Protein AF-A0A843GS43-F1 (afdb_monomer_lite)

Structure (mmCIF, N/CA/C/O backbone):
data_AF-A0A843GS43-F1
#
_entry.id   AF-A0A843GS43-F1
#
loop_
_atom_site.group_PDB
_atom_site.id
_atom_site.type_symbol
_atom_site.label_atom_id
_atom_site.label_alt_id
_atom_site.label_comp_id
_atom_site.label_asym_id
_atom_site.label_entity_id
_atom_site.label_seq_id
_atom_site.pdbx_PDB_ins_code
_atom_site.Cartn_x
_atom_site.Cartn_y
_atom_site.Cartn_z
_atom_site.occupancy
_atom_site.B_iso_or_equiv
_atom_site.auth_seq_id
_atom_site.auth_comp_id
_atom_site.auth_asym_id
_atom_site.auth_atom_id
_atom_site.pdbx_PDB_model_num
ATOM 1 N N . MET A 1 1 ? 9.592 3.082 -20.664 1.00 88.88 1 MET A N 1
ATOM 2 C CA . MET A 1 1 ? 8.575 2.631 -19.697 1.00 88.88 1 MET A CA 1
ATOM 3 C C . MET A 1 1 ? 7.792 1.472 -20.290 1.00 88.88 1 MET A C 1
ATOM 5 O O . MET A 1 1 ? 7.424 1.534 -21.459 1.00 88.88 1 MET A O 1
ATOM 9 N N . MET A 1 2 ? 7.563 0.430 -19.500 1.00 93.75 2 MET A N 1
ATOM 10 C CA . MET A 1 2 ? 6.715 -0.717 -19.814 1.00 93.75 2 MET A CA 1
ATOM 11 C C . MET A 1 2 ? 5.446 -0.655 -18.964 1.00 93.75 2 MET A C 1
ATOM 13 O O . MET A 1 2 ? 5.494 -0.277 -17.798 1.00 93.75 2 MET A O 1
ATOM 17 N N . MET A 1 3 ? 4.311 -1.060 -19.526 1.00 92.38 3 MET A N 1
ATOM 18 C CA . MET A 1 3 ? 3.045 -1.133 -18.794 1.00 92.38 3 MET A CA 1
ATOM 19 C C . MET A 1 3 ? 2.566 -2.574 -18.764 1.00 92.38 3 MET A C 1
ATOM 21 O O . MET A 1 3 ? 2.535 -3.244 -19.801 1.00 92.38 3 MET A O 1
ATOM 25 N N . ARG A 1 4 ? 2.191 -3.059 -17.581 1.00 91.88 4 ARG A N 1
ATOM 26 C CA . ARG A 1 4 ? 1.607 -4.390 -17.455 1.00 91.88 4 ARG A CA 1
ATOM 27 C C . ARG A 1 4 ? 0.203 -4.381 -18.045 1.00 91.88 4 ARG A C 1
ATOM 29 O O . ARG A 1 4 ? -0.653 -3.609 -17.627 1.00 91.88 4 ARG A O 1
ATOM 36 N N . PHE A 1 5 ? -0.032 -5.270 -19.003 1.00 89.00 5 PHE A N 1
ATOM 37 C CA . PHE A 1 5 ? -1.348 -5.436 -19.606 1.00 89.00 5 PHE A CA 1
ATOM 38 C C . PHE A 1 5 ? -2.359 -5.960 -18.577 1.00 89.00 5 PHE A C 1
ATOM 40 O O . PHE A 1 5 ? -2.081 -6.931 -17.868 1.00 89.00 5 PHE A O 1
ATOM 47 N N . ALA A 1 6 ? -3.533 -5.331 -18.519 1.00 88.12 6 ALA A N 1
ATOM 48 C CA . ALA A 1 6 ? -4.652 -5.784 -17.708 1.00 88.12 6 ALA A CA 1
ATOM 49 C C . ALA A 1 6 ? -5.725 -6.428 -18.588 1.00 88.12 6 ALA A C 1
ATOM 51 O O . ALA A 1 6 ? -6.136 -5.873 -19.601 1.00 88.12 6 ALA A O 1
ATOM 52 N N . ASN A 1 7 ? -6.174 -7.601 -18.168 1.00 89.44 7 ASN A N 1
ATOM 53 C CA . ASN A 1 7 ? -7.197 -8.420 -18.791 1.00 89.44 7 ASN A CA 1
ATOM 54 C C . ASN A 1 7 ? -8.119 -9.077 -17.743 1.00 89.44 7 ASN A C 1
ATOM 56 O O . ASN A 1 7 ? -8.758 -10.086 -18.013 1.00 89.44 7 ASN A O 1
ATOM 60 N N . SER A 1 8 ? -8.157 -8.561 -16.512 1.00 86.44 8 SER A N 1
ATOM 61 C CA . SER A 1 8 ? -9.080 -9.004 -15.468 1.00 86.44 8 SER A CA 1
ATOM 62 C C . SER A 1 8 ? -9.445 -7.860 -14.520 1.00 86.44 8 SER A C 1
ATOM 64 O O . SER A 1 8 ? -8.759 -6.838 -14.442 1.00 86.44 8 SER A O 1
ATOM 66 N N . TYR A 1 9 ? -10.536 -8.048 -13.776 1.00 85.00 9 TYR A N 1
ATOM 67 C CA . TYR A 1 9 ? -11.018 -7.076 -12.795 1.00 85.00 9 TYR A CA 1
ATOM 68 C C . TYR A 1 9 ? -10.014 -6.820 -11.660 1.00 85.00 9 TYR A C 1
ATOM 70 O O . TYR A 1 9 ? -9.837 -5.684 -11.208 1.00 85.00 9 TYR A O 1
ATOM 78 N N . ASP A 1 10 ? -9.321 -7.865 -11.212 1.00 87.31 10 ASP A N 1
ATOM 79 C CA . ASP A 1 10 ? -8.374 -7.787 -10.098 1.00 87.31 10 ASP A CA 1
ATOM 80 C C . ASP A 1 10 ? -7.153 -6.923 -10.440 1.00 87.31 10 ASP A C 1
ATOM 82 O O . ASP A 1 10 ? -6.493 -6.408 -9.550 1.00 87.31 10 ASP A O 1
ATOM 86 N N . GLN A 1 11 ? -6.882 -6.651 -11.716 1.00 87.75 11 GLN A N 1
ATOM 87 C CA . GLN A 1 11 ? -5.761 -5.801 -12.127 1.00 87.75 11 GLN A CA 1
ATOM 88 C C . GLN A 1 11 ? -6.054 -4.296 -12.003 1.00 87.75 11 GLN A C 1
ATOM 90 O O . GLN A 1 11 ? -5.158 -3.473 -12.170 1.00 87.75 11 GLN A O 1
ATOM 95 N N . GLY A 1 12 ? -7.302 -3.926 -11.692 1.00 78.19 12 GLY A N 1
ATOM 96 C CA . GLY A 1 12 ? -7.711 -2.559 -11.355 1.00 78.19 12 GLY A CA 1
ATOM 9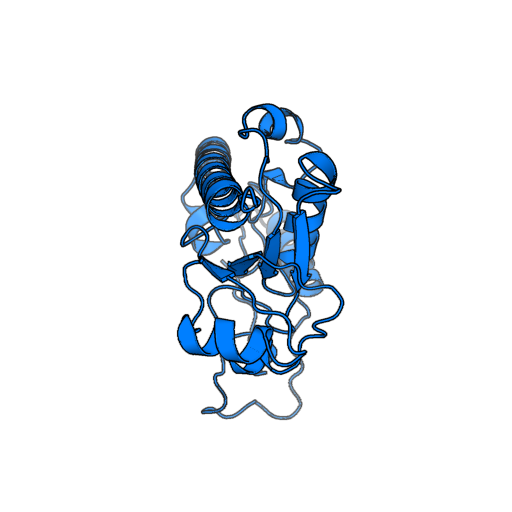7 C C . GLY A 1 12 ? -7.958 -1.621 -12.535 1.00 78.19 12 GLY A C 1
ATOM 98 O O . GLY A 1 12 ? -8.559 -0.574 -12.336 1.00 78.19 12 GLY A O 1
ATOM 99 N N . LEU A 1 13 ? -7.584 -2.001 -13.758 1.00 80.94 13 LEU A N 1
ATOM 100 C CA . LEU A 1 13 ? -7.834 -1.198 -14.965 1.00 80.94 13 LEU A CA 1
ATOM 101 C C . LEU A 1 13 ? -9.156 -1.542 -15.673 1.00 80.94 13 LEU A C 1
ATOM 103 O O . LEU A 1 13 ? -9.606 -0.784 -16.525 1.00 80.94 13 LEU A O 1
ATOM 107 N N . ILE A 1 14 ? -9.791 -2.664 -15.314 1.00 80.69 14 ILE A N 1
ATOM 108 C CA . ILE A 1 14 ? -11.081 -3.104 -15.861 1.00 80.69 14 ILE A CA 1
ATOM 109 C C . ILE A 1 14 ? -12.098 -3.136 -14.718 1.00 80.69 14 ILE A C 1
ATOM 111 O O . ILE A 1 14 ? -11.941 -3.903 -13.771 1.00 80.69 14 ILE A O 1
ATOM 115 N N . LEU A 1 15 ? -13.159 -2.329 -14.803 1.00 72.19 15 LEU A N 1
ATOM 116 C CA . LEU A 1 15 ? -14.156 -2.159 -13.734 1.00 72.19 15 LEU A CA 1
ATOM 117 C C . LEU A 1 15 ? -15.489 -2.849 -14.068 1.00 72.19 15 LEU A C 1
ATOM 119 O O . LEU A 1 15 ? -16.568 -2.316 -13.821 1.00 72.19 15 LEU A O 1
ATOM 123 N N . GLY A 1 16 ? -15.412 -4.052 -14.646 1.00 68.12 16 GLY A N 1
ATOM 124 C CA . GLY A 1 16 ? -16.583 -4.880 -14.970 1.00 68.12 16 GLY A CA 1
ATOM 125 C C . GLY A 1 16 ? -17.425 -4.370 -16.146 1.00 68.12 16 GLY A C 1
ATOM 126 O O . GLY A 1 16 ? -18.521 -4.872 -16.375 1.00 68.12 16 GLY A O 1
ATOM 127 N N . ASN A 1 17 ? -16.920 -3.380 -16.884 1.00 70.38 17 ASN A N 1
ATOM 128 C CA . ASN A 1 17 ? -17.612 -2.690 -17.970 1.00 70.38 17 ASN A CA 1
ATOM 129 C C . ASN A 1 17 ? -17.053 -2.994 -19.372 1.00 70.38 17 ASN A C 1
ATOM 131 O O . ASN A 1 17 ? -17.614 -2.500 -20.347 1.00 70.38 17 ASN A O 1
ATOM 135 N N . GLU A 1 18 ? -15.975 -3.777 -19.495 1.00 61.09 18 GLU A N 1
ATOM 136 C CA . GLU A 1 18 ? -15.202 -3.896 -20.743 1.00 61.09 18 GLU A CA 1
ATOM 137 C C . GLU A 1 18 ? -14.858 -5.349 -21.121 1.00 61.09 18 GLU A C 1
ATOM 139 O O . GLU A 1 18 ? -14.799 -6.219 -20.244 1.00 61.09 18 GLU A O 1
ATOM 144 N N . PRO A 1 19 ? -14.637 -5.631 -22.424 1.00 62.06 19 PRO A N 1
ATOM 145 C CA . PRO A 1 19 ? -14.315 -6.969 -22.896 1.00 62.06 19 PRO A CA 1
ATOM 146 C C . PRO A 1 19 ? -12.915 -7.387 -22.440 1.00 62.06 19 PRO A C 1
ATOM 148 O O . PRO A 1 19 ? -11.902 -6.856 -22.886 1.00 62.06 19 PRO A O 1
ATOM 151 N N . VAL A 1 20 ? -12.870 -8.403 -21.584 1.00 78.81 20 VAL A N 1
ATOM 152 C CA . VAL A 1 20 ? -11.672 -9.216 -21.368 1.00 78.81 20 VAL A CA 1
ATOM 153 C C . VAL A 1 20 ? -11.377 -9.981 -22.661 1.00 78.81 20 VAL A C 1
ATOM 155 O O . VAL A 1 20 ? -12.265 -10.624 -23.221 1.00 78.81 20 VAL A O 1
ATOM 158 N N . VAL A 1 21 ? -10.139 -9.915 -23.150 1.00 82.56 21 VAL A N 1
ATOM 159 C CA . VAL A 1 21 ? -9.698 -10.670 -24.328 1.00 82.56 21 VAL A CA 1
ATOM 160 C C . VAL A 1 21 ? -9.616 -12.149 -23.959 1.00 82.56 21 VAL A C 1
ATOM 162 O O . VAL A 1 21 ? -8.813 -12.546 -23.113 1.00 82.56 21 VAL A O 1
ATOM 165 N N . GLU A 1 22 ? -10.448 -12.974 -24.590 1.00 82.62 22 GLU A N 1
ATOM 166 C CA . GLU A 1 22 ? -10.501 -14.409 -24.316 1.00 82.62 22 GLU A CA 1
ATOM 167 C C . GLU A 1 22 ? -9.153 -15.094 -24.606 1.00 82.62 22 GLU A C 1
ATOM 169 O O . GLU A 1 22 ? -8.473 -14.792 -25.587 1.00 82.62 22 GLU A O 1
ATOM 174 N N . GLY A 1 23 ? -8.748 -16.017 -23.730 1.00 85.12 23 GLY A N 1
ATOM 175 C CA . GLY A 1 23 ? -7.524 -16.809 -23.887 1.00 85.12 23 GLY A CA 1
ATOM 176 C C . GLY A 1 23 ? -6.211 -16.086 -23.557 1.00 85.12 23 GLY A C 1
ATOM 177 O O . GLY A 1 23 ? -5.165 -16.733 -23.556 1.00 85.12 23 GLY A O 1
ATOM 178 N N . ILE A 1 24 ? -6.234 -14.787 -23.236 1.00 86.44 24 ILE A N 1
ATOM 179 C CA . ILE A 1 24 ? -5.037 -14.041 -22.825 1.00 86.44 24 ILE A CA 1
ATOM 180 C C . ILE A 1 24 ? -4.915 -14.028 -21.301 1.00 86.44 24 ILE A C 1
ATOM 182 O O . ILE A 1 24 ? -5.745 -13.454 -20.597 1.00 86.44 24 ILE A O 1
ATOM 186 N N . VAL A 1 25 ? -3.832 -14.615 -20.795 1.00 87.62 25 VAL A N 1
ATOM 187 C CA . VAL A 1 25 ? -3.436 -14.533 -19.385 1.00 87.62 25 VAL A CA 1
ATOM 188 C C . VAL A 1 25 ? -2.254 -13.568 -19.285 1.00 87.62 25 VAL A C 1
ATOM 190 O O . VAL A 1 25 ? -1.177 -13.888 -19.792 1.00 87.62 25 VAL A O 1
ATOM 193 N N . PRO A 1 26 ? -2.425 -12.373 -18.693 1.00 88.38 26 PRO A N 1
ATOM 194 C CA . PRO A 1 26 ? -1.315 -11.449 -18.503 1.00 88.38 26 PRO A CA 1
ATOM 195 C C . PRO A 1 26 ? -0.279 -11.993 -17.516 1.00 88.38 26 PRO A C 1
ATOM 197 O O . PRO A 1 26 ? -0.583 -12.849 -16.690 1.00 88.38 26 PRO A O 1
ATOM 200 N N . HIS A 1 27 ? 0.931 -11.434 -17.556 1.00 90.12 27 HIS A N 1
ATOM 201 C CA . HIS A 1 27 ? 1.964 -11.712 -16.558 1.00 90.12 27 HIS A CA 1
ATOM 202 C C . HIS A 1 27 ? 1.454 -11.432 -15.134 1.00 90.12 27 HIS A C 1
ATOM 204 O O . HIS A 1 27 ? 0.767 -10.430 -14.899 1.00 90.12 27 HIS A O 1
ATOM 210 N N . GLU A 1 28 ? 1.848 -12.257 -14.166 1.00 90.69 28 GLU A N 1
ATOM 211 C CA . GLU A 1 28 ? 1.734 -11.900 -12.749 1.00 90.69 28 GLU A CA 1
ATOM 212 C C . GLU A 1 28 ? 2.670 -10.718 -12.421 1.00 90.69 28 GLU A C 1
ATOM 214 O O . GLU A 1 28 ? 3.679 -10.530 -13.109 1.00 90.69 28 GLU A O 1
ATOM 219 N N . PRO A 1 29 ? 2.392 -9.921 -11.370 1.00 89.81 29 PRO A N 1
ATOM 220 C CA . PRO A 1 29 ? 3.183 -8.729 -11.050 1.00 89.81 29 PRO A CA 1
ATOM 221 C C . PRO A 1 29 ? 4.695 -8.983 -10.955 1.00 89.81 29 PRO A C 1
ATOM 223 O O . PRO A 1 29 ? 5.474 -8.248 -11.554 1.00 89.81 29 PRO A O 1
ATOM 226 N N . LEU A 1 30 ? 5.104 -10.062 -10.278 1.00 89.75 30 LEU A N 1
ATOM 227 C CA . LEU A 1 30 ? 6.520 -10.417 -10.118 1.00 89.75 30 LEU A CA 1
ATOM 228 C C . LEU A 1 30 ? 7.162 -10.891 -11.430 1.00 89.75 30 LEU A C 1
ATOM 230 O O . LEU A 1 30 ? 8.325 -10.613 -11.687 1.00 89.75 30 LEU A O 1
ATOM 234 N N . GLN A 1 31 ? 6.408 -11.574 -12.296 1.00 92.94 31 GLN A N 1
ATOM 235 C CA . GLN A 1 31 ? 6.913 -11.968 -13.617 1.00 92.94 31 GLN A CA 1
ATOM 236 C C . GLN A 1 31 ? 7.153 -10.738 -14.499 1.00 92.94 31 GLN A C 1
ATOM 238 O O . GLN A 1 31 ? 8.128 -10.685 -15.245 1.00 92.94 31 GLN A O 1
ATOM 243 N N . PHE A 1 32 ? 6.266 -9.745 -14.405 1.00 94.06 32 PHE A N 1
ATOM 244 C CA . PHE A 1 32 ? 6.425 -8.477 -15.104 1.00 94.06 32 PHE A CA 1
ATOM 245 C C . PHE A 1 32 ? 7.619 -7.674 -14.571 1.00 94.06 32 PHE A C 1
ATOM 247 O O . PHE A 1 32 ? 8.396 -7.154 -15.364 1.00 94.06 32 PHE A O 1
ATOM 254 N N . GLU A 1 33 ? 7.802 -7.621 -13.251 1.00 94.00 33 GLU A N 1
ATOM 255 C CA . GLU A 1 33 ? 8.970 -6.996 -12.621 1.00 94.00 33 GLU A CA 1
ATOM 256 C C . GLU A 1 33 ? 10.290 -7.597 -13.131 1.00 94.00 33 GLU A C 1
ATOM 258 O O . GLU A 1 33 ? 11.188 -6.855 -13.530 1.00 94.00 33 GLU A O 1
ATOM 263 N N . GLU A 1 34 ? 10.405 -8.926 -13.175 1.00 95.19 34 GLU A N 1
ATOM 264 C CA . GLU A 1 34 ? 11.618 -9.590 -13.668 1.00 95.19 34 GLU A CA 1
ATOM 265 C C . GLU A 1 34 ? 11.887 -9.291 -15.149 1.00 95.19 34 GLU A C 1
ATOM 267 O O . GLU A 1 34 ? 13.032 -9.052 -15.533 1.00 95.19 34 GLU A O 1
ATOM 272 N N . LEU A 1 35 ? 10.840 -9.206 -15.976 1.00 95.69 35 LEU A N 1
ATOM 273 C CA . LEU A 1 35 ? 10.974 -8.790 -17.374 1.00 95.69 35 LEU A CA 1
ATOM 274 C C . LEU A 1 35 ? 11.511 -7.354 -17.493 1.00 95.69 35 LEU A C 1
ATOM 276 O O . LEU A 1 35 ? 12.382 -7.085 -18.321 1.00 95.69 35 LEU A O 1
ATOM 280 N N . VAL A 1 36 ? 11.018 -6.435 -16.659 1.00 95.88 36 VAL A N 1
ATOM 281 C CA . VAL A 1 36 ? 11.496 -5.045 -16.632 1.00 95.88 36 VAL A CA 1
ATOM 282 C C . VAL A 1 36 ? 12.973 -4.990 -16.234 1.00 95.88 36 VAL A C 1
ATOM 284 O O . VAL A 1 36 ? 13.759 -4.328 -16.914 1.00 95.88 36 VAL A O 1
ATOM 287 N N . LYS A 1 37 ? 13.379 -5.732 -15.194 1.00 94.94 37 LYS A N 1
ATOM 288 C CA . LYS A 1 37 ? 14.788 -5.843 -14.769 1.00 94.94 37 LYS A CA 1
ATOM 289 C C . LYS A 1 37 ? 15.676 -6.412 -15.869 1.00 94.94 37 LYS A C 1
ATOM 291 O O . LYS A 1 37 ? 16.747 -5.863 -16.126 1.00 94.94 37 LYS A O 1
ATOM 296 N N . GLN A 1 38 ? 15.224 -7.472 -16.540 1.00 95.75 38 GLN A N 1
ATOM 297 C CA . GLN A 1 38 ? 15.958 -8.091 -17.639 1.00 95.75 38 GLN A CA 1
ATOM 298 C C . GLN A 1 38 ? 16.224 -7.075 -18.753 1.00 95.75 38 GLN A C 1
ATOM 300 O O . GLN A 1 38 ? 17.379 -6.865 -19.120 1.00 95.75 38 GLN A O 1
ATOM 305 N N . ILE A 1 39 ? 15.185 -6.395 -19.242 1.00 95.50 39 ILE A N 1
ATOM 306 C CA . ILE A 1 39 ? 15.324 -5.420 -20.332 1.00 95.50 39 ILE A CA 1
ATOM 307 C C . ILE A 1 39 ? 16.190 -4.233 -19.888 1.00 95.50 39 ILE A C 1
ATOM 309 O O . ILE A 1 39 ? 17.064 -3.807 -20.639 1.00 95.50 39 ILE A O 1
ATOM 313 N N . ASN A 1 40 ? 16.021 -3.736 -18.659 1.00 95.12 40 ASN A N 1
ATOM 314 C CA . ASN A 1 40 ? 16.873 -2.675 -18.115 1.00 95.12 40 ASN A CA 1
ATOM 315 C C . ASN A 1 40 ? 18.361 -3.074 -18.074 1.00 95.12 40 ASN A C 1
ATOM 317 O O . ASN A 1 40 ? 19.227 -2.222 -18.233 1.00 95.12 40 ASN A O 1
ATOM 321 N N . SER A 1 41 ? 18.667 -4.356 -17.848 1.00 94.81 41 SER A N 1
ATOM 322 C CA . SER A 1 41 ? 20.047 -4.862 -17.822 1.00 94.81 41 SER A CA 1
ATOM 323 C C . SER A 1 41 ? 20.638 -5.129 -19.211 1.00 94.81 41 SER A C 1
ATOM 325 O O . SER A 1 41 ? 21.853 -5.058 -19.387 1.00 94.81 41 SER A O 1
ATOM 327 N N . GLU A 1 42 ? 19.795 -5.449 -20.195 1.00 96.19 42 GLU A N 1
ATOM 328 C CA . GLU A 1 42 ? 20.218 -5.843 -21.543 1.00 96.19 42 GLU A CA 1
ATOM 329 C C . GLU A 1 42 ? 20.566 -4.632 -22.419 1.00 96.19 42 GLU A C 1
ATOM 331 O O . GLU A 1 42 ? 21.456 -4.705 -23.269 1.00 96.19 42 GLU A O 1
ATOM 336 N N . TYR A 1 43 ? 19.889 -3.504 -22.202 1.00 92.38 43 TYR A N 1
ATOM 337 C CA . TYR A 1 43 ? 20.027 -2.306 -23.024 1.00 92.38 43 TYR A CA 1
ATOM 338 C C . TYR A 1 43 ? 20.649 -1.148 -22.241 1.00 92.38 43 TYR A C 1
ATOM 340 O O . TYR A 1 43 ? 20.396 -0.962 -21.058 1.00 92.38 43 TYR A O 1
ATOM 348 N N . ASN A 1 44 ? 21.414 -0.294 -22.928 1.00 89.94 44 ASN A N 1
ATOM 349 C CA . ASN A 1 44 ? 21.958 0.943 -22.353 1.00 89.94 44 ASN A CA 1
ATOM 350 C C . ASN A 1 44 ? 20.898 2.066 -22.316 1.00 89.94 44 ASN A C 1
ATOM 352 O O . ASN A 1 44 ? 21.099 3.157 -22.853 1.00 89.94 44 ASN A O 1
ATOM 356 N N . LEU A 1 45 ? 19.729 1.758 -21.757 1.00 91.12 45 LEU A N 1
ATOM 357 C CA . LEU A 1 45 ? 18.598 2.658 -21.557 1.00 91.12 45 LEU A CA 1
ATOM 358 C C . LEU A 1 45 ? 17.946 2.295 -20.219 1.00 91.12 45 LEU A C 1
ATOM 360 O O . LEU A 1 45 ? 17.685 1.124 -19.968 1.00 91.12 45 LEU A O 1
ATOM 364 N N . ARG A 1 46 ? 17.618 3.296 -19.395 1.00 93.31 46 ARG A N 1
ATOM 365 C CA . ARG A 1 46 ? 16.801 3.086 -18.192 1.00 93.31 46 ARG A CA 1
ATOM 366 C C . ARG A 1 46 ? 15.400 2.61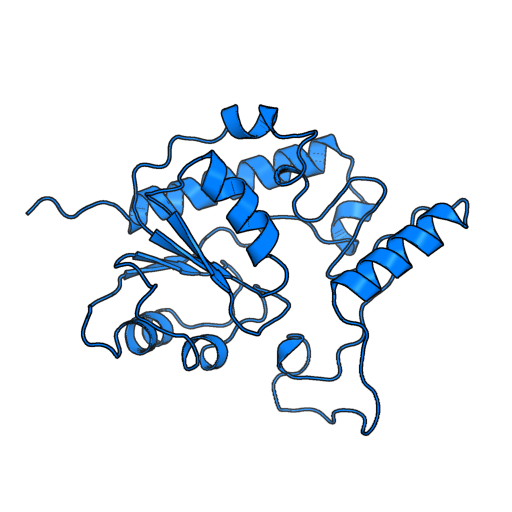5 -18.588 1.00 93.31 46 ARG A C 1
ATOM 368 O O . ARG A 1 46 ? 14.697 3.300 -19.337 1.00 93.31 46 ARG A O 1
ATOM 375 N N . VAL A 1 47 ? 14.980 1.470 -18.063 1.00 94.88 47 VAL A N 1
ATOM 376 C CA . VAL A 1 47 ? 13.656 0.887 -18.290 1.00 94.88 47 VAL A CA 1
ATOM 377 C C . VAL A 1 47 ? 12.932 0.729 -16.965 1.00 94.88 47 VAL A C 1
ATOM 379 O O . VAL A 1 47 ? 13.363 -0.001 -16.084 1.00 94.88 47 VAL A O 1
ATOM 382 N N . THR A 1 48 ? 11.795 1.408 -16.863 1.00 95.75 48 THR A N 1
ATOM 383 C CA . THR A 1 48 ? 10.871 1.337 -15.731 1.00 95.75 48 THR A CA 1
ATOM 384 C C . THR A 1 48 ? 9.582 0.622 -16.127 1.00 95.75 48 THR A C 1
ATOM 386 O O . THR A 1 48 ? 9.244 0.556 -17.316 1.00 95.75 48 THR A O 1
ATOM 389 N N . GLY A 1 49 ? 8.847 0.112 -15.142 1.00 94.19 49 GLY A N 1
ATOM 390 C CA . GLY A 1 49 ? 7.575 -0.584 -15.297 1.00 94.19 49 GLY A CA 1
ATOM 391 C C . GLY A 1 49 ? 6.488 -0.046 -14.365 1.00 94.19 49 GLY A C 1
ATOM 392 O O . GLY A 1 49 ? 6.775 0.353 -13.238 1.00 94.19 49 GLY A O 1
ATOM 393 N N . THR A 1 50 ? 5.232 -0.074 -14.814 1.00 91.56 50 THR A N 1
ATOM 394 C CA . THR A 1 50 ? 4.054 0.209 -13.973 1.00 91.56 50 THR A CA 1
ATOM 395 C C . THR A 1 50 ? 3.091 -0.991 -13.976 1.00 91.56 50 THR A C 1
ATOM 397 O O . THR A 1 50 ? 2.860 -1.590 -15.039 1.00 91.56 50 THR A O 1
ATOM 400 N N . PRO A 1 51 ? 2.562 -1.414 -12.807 1.00 88.31 51 PRO A N 1
ATOM 401 C CA . PRO A 1 51 ? 2.707 -0.795 -11.474 1.00 88.31 51 PRO A CA 1
ATOM 402 C C . PRO A 1 51 ? 4.027 -1.113 -10.730 1.00 88.31 51 PRO A C 1
ATOM 404 O O . PRO A 1 51 ? 4.261 -0.584 -9.651 1.00 88.31 51 PRO A O 1
ATOM 407 N N . LEU A 1 52 ? 4.878 -1.976 -11.294 1.00 89.31 52 LEU A N 1
ATOM 408 C CA . LEU A 1 52 ? 6.212 -2.386 -10.816 1.00 89.31 52 LEU A CA 1
ATOM 409 C C . LEU A 1 52 ? 7.101 -2.551 -12.060 1.00 89.31 52 LEU A C 1
ATOM 411 O O . LEU A 1 52 ? 6.606 -3.032 -13.070 1.00 89.31 52 LEU A O 1
ATOM 415 N N . SER A 1 53 ? 8.389 -2.233 -12.118 1.00 91.94 53 SER A N 1
ATOM 416 C CA . SER A 1 53 ? 9.368 -1.772 -11.131 1.00 91.94 53 SER A CA 1
ATOM 417 C C . SER A 1 53 ? 10.283 -0.748 -11.817 1.00 91.94 53 SER A C 1
ATOM 419 O O . SER A 1 53 ? 10.391 -0.737 -13.042 1.00 91.94 53 SER A O 1
ATOM 421 N N . ASP A 1 54 ? 10.962 0.099 -11.058 1.00 95.44 54 ASP A N 1
ATOM 422 C CA . ASP A 1 54 ? 12.122 0.860 -11.510 1.00 95.44 54 ASP A CA 1
ATOM 423 C C . ASP A 1 54 ? 13.403 0.209 -10.968 1.00 95.44 54 ASP A C 1
ATOM 425 O O . ASP A 1 54 ? 13.742 0.423 -9.805 1.00 95.44 54 ASP A O 1
ATOM 429 N N . PRO A 1 55 ? 14.141 -0.582 -11.766 1.00 93.50 55 PRO A N 1
ATOM 430 C CA . PRO A 1 55 ? 15.335 -1.277 -11.292 1.00 93.50 55 PRO A CA 1
ATOM 431 C C . PRO A 1 55 ? 16.500 -0.342 -10.958 1.00 93.50 55 PRO A C 1
ATOM 433 O O . PRO A 1 55 ? 17.406 -0.749 -10.237 1.00 93.50 55 PRO A O 1
ATOM 436 N N . THR A 1 56 ? 16.508 0.879 -11.501 1.00 92.12 56 THR A N 1
ATOM 437 C CA . THR A 1 56 ? 17.594 1.842 -11.289 1.00 92.12 56 THR A CA 1
ATOM 438 C C . THR A 1 56 ? 17.515 2.473 -9.909 1.00 92.12 56 THR A C 1
ATOM 440 O O . THR A 1 56 ? 18.548 2.631 -9.274 1.00 92.12 56 THR A O 1
ATOM 443 N N . ILE A 1 57 ? 16.309 2.817 -9.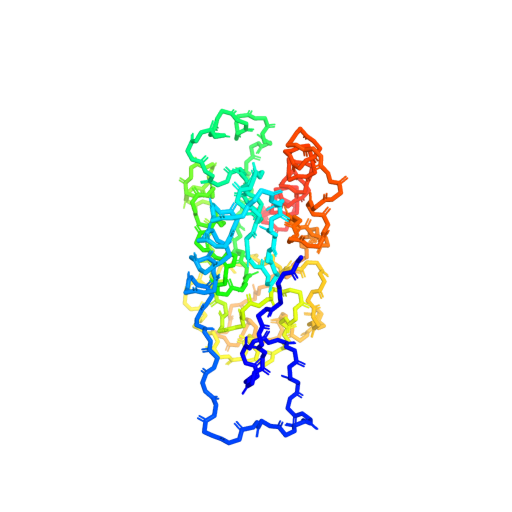453 1.00 91.75 57 ILE A N 1
ATOM 444 C CA . ILE A 1 57 ? 16.095 3.465 -8.146 1.00 91.75 57 ILE A CA 1
ATOM 445 C C . ILE A 1 57 ? 15.554 2.482 -7.106 1.00 91.75 57 ILE A C 1
ATOM 447 O O . ILE A 1 57 ? 15.735 2.653 -5.909 1.00 91.75 57 ILE A O 1
ATOM 451 N N . GLY A 1 58 ? 14.900 1.406 -7.533 1.00 90.88 58 GLY A N 1
ATOM 452 C CA . GLY A 1 58 ? 14.240 0.478 -6.625 1.00 90.88 58 GLY A CA 1
ATOM 453 C C . GLY A 1 58 ? 12.825 0.857 -6.223 1.00 90.88 58 GLY A C 1
ATOM 454 O O . GLY A 1 58 ? 12.348 0.332 -5.222 1.00 90.88 58 GLY A O 1
ATOM 455 N N . ALA A 1 59 ? 12.177 1.749 -6.970 1.00 93.44 59 ALA A N 1
ATOM 456 C CA . ALA A 1 59 ? 10.776 2.097 -6.774 1.00 93.44 59 ALA A CA 1
ATOM 457 C C . ALA A 1 59 ? 9.833 1.061 -7.426 1.00 93.44 59 ALA A C 1
ATOM 459 O O . ALA A 1 59 ? 10.226 0.376 -8.381 1.00 93.44 59 ALA A O 1
ATOM 460 N N . PRO A 1 60 ? 8.568 0.968 -6.984 1.00 94.62 60 PRO A N 1
ATOM 461 C CA . PRO A 1 60 ? 8.021 1.504 -5.736 1.00 94.62 60 PRO A CA 1
ATOM 462 C C . PRO A 1 60 ? 8.556 0.790 -4.480 1.00 94.62 60 PRO A C 1
ATOM 464 O O . PRO A 1 60 ? 9.089 -0.313 -4.558 1.00 94.62 60 PRO A O 1
ATOM 467 N N . PHE A 1 61 ? 8.307 1.391 -3.318 1.00 95.81 61 PHE A N 1
ATOM 468 C CA . PHE A 1 61 ? 8.639 0.920 -1.973 1.00 95.81 61 PHE A CA 1
ATOM 469 C C . PHE A 1 61 ? 10.139 0.748 -1.733 1.00 95.81 61 PHE A C 1
ATOM 471 O O . PHE A 1 61 ? 10.584 -0.291 -1.233 1.00 95.81 61 PHE A O 1
ATOM 478 N N . ILE A 1 62 ? 10.915 1.788 -2.042 1.00 95.88 62 ILE A N 1
ATOM 479 C CA . ILE A 1 62 ? 12.363 1.789 -1.810 1.00 95.88 62 ILE A CA 1
ATOM 480 C C . ILE A 1 62 ? 12.690 1.534 -0.328 1.00 95.88 62 ILE A C 1
ATOM 482 O O . ILE A 1 62 ? 13.583 0.741 -0.023 1.00 95.88 62 ILE A O 1
ATOM 486 N N . LEU A 1 63 ? 11.883 2.079 0.595 1.00 96.75 63 LEU A N 1
ATOM 487 C CA . LEU A 1 63 ? 12.055 1.910 2.046 1.00 96.75 63 LEU A CA 1
ATOM 488 C C . LEU A 1 63 ? 11.838 0.470 2.538 1.00 96.75 63 LEU A C 1
ATOM 490 O O . LEU A 1 63 ? 12.200 0.132 3.664 1.00 96.75 63 LEU A O 1
ATOM 494 N N . ALA A 1 64 ? 11.239 -0.402 1.722 1.00 96.44 64 ALA A N 1
ATOM 495 C CA . ALA A 1 64 ? 11.069 -1.809 2.071 1.00 96.44 64 ALA A CA 1
ATOM 496 C C . ALA A 1 64 ? 12.325 -2.647 1.779 1.00 96.44 64 ALA A C 1
ATOM 498 O O . ALA A 1 64 ? 12.404 -3.807 2.198 1.00 96.44 64 ALA A O 1
ATOM 499 N N . LYS A 1 65 ? 13.314 -2.127 1.051 1.00 94.81 65 LYS A N 1
ATOM 500 C CA . LYS A 1 65 ? 14.557 -2.861 0.802 1.00 94.81 65 LYS A CA 1
ATOM 501 C C . LYS A 1 65 ? 15.475 -2.813 2.021 1.00 94.81 65 LYS A C 1
ATOM 503 O O . LYS A 1 65 ? 15.485 -1.847 2.774 1.00 94.81 65 LYS A O 1
ATOM 508 N N . ASP A 1 66 ? 16.276 -3.862 2.196 1.00 94.44 66 ASP A N 1
ATOM 509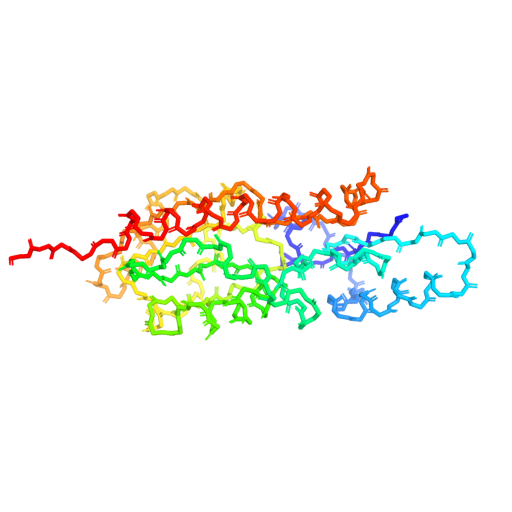 C CA . ASP A 1 66 ? 17.155 -3.972 3.369 1.00 94.44 66 ASP A CA 1
ATOM 510 C C . ASP A 1 66 ? 18.282 -2.929 3.357 1.00 94.44 66 ASP A C 1
ATOM 512 O O . ASP A 1 66 ? 18.713 -2.482 4.413 1.00 94.44 66 ASP A O 1
ATOM 516 N N . GLU A 1 67 ? 18.702 -2.476 2.172 1.00 94.56 67 GLU A N 1
ATOM 517 C CA . GLU A 1 67 ? 19.717 -1.428 2.007 1.00 94.56 67 GLU A CA 1
ATOM 518 C C . GLU A 1 67 ? 19.263 -0.034 2.487 1.00 94.56 67 GLU A C 1
ATOM 520 O O . GLU A 1 67 ? 20.114 0.793 2.794 1.00 94.56 67 GLU A O 1
ATOM 525 N N . TYR A 1 68 ? 17.952 0.201 2.640 1.00 95.00 68 TYR A N 1
ATOM 526 C CA . TYR A 1 68 ? 17.377 1.467 3.125 1.00 95.00 68 TYR A CA 1
ATOM 527 C C . TYR A 1 68 ? 16.733 1.340 4.517 1.00 95.00 68 TYR A C 1
ATOM 529 O O . TYR A 1 68 ? 15.954 2.196 4.935 1.00 95.00 68 TYR A O 1
ATOM 537 N N . GLU A 1 69 ? 17.042 0.279 5.268 1.00 93.81 69 GLU A N 1
ATOM 538 C CA . GLU A 1 69 ? 16.434 0.037 6.583 1.00 93.81 69 GLU A CA 1
ATOM 539 C C . GLU A 1 69 ? 16.725 1.148 7.604 1.00 93.81 69 GLU A C 1
ATOM 541 O O . GLU A 1 69 ? 15.884 1.435 8.456 1.00 93.81 69 GLU A O 1
ATOM 546 N N . GLU A 1 70 ? 17.875 1.815 7.506 1.00 95.31 70 GLU A N 1
ATOM 547 C CA . GLU A 1 70 ? 18.250 2.908 8.412 1.00 95.31 70 GLU A CA 1
ATOM 548 C C . GLU A 1 70 ? 17.271 4.092 8.375 1.00 95.31 70 GLU A C 1
ATOM 550 O O . GLU A 1 70 ? 17.028 4.729 9.404 1.00 95.31 70 GLU A O 1
ATOM 555 N N . PHE A 1 71 ? 16.626 4.333 7.229 1.00 96.88 71 PHE A N 1
ATOM 556 C CA . PHE A 1 71 ? 15.639 5.401 7.065 1.00 96.88 71 PHE A CA 1
ATOM 557 C C . PHE A 1 71 ? 14.363 5.150 7.875 1.00 96.88 71 PHE A C 1
ATOM 559 O O . PHE A 1 71 ? 13.669 6.100 8.237 1.00 96.88 71 PHE A O 1
ATOM 566 N N . LEU A 1 72 ? 14.073 3.897 8.251 1.00 96.81 72 LEU A N 1
ATOM 567 C CA . LEU A 1 72 ? 12.928 3.588 9.113 1.00 96.81 72 LEU A CA 1
ATOM 568 C C . LEU A 1 72 ? 13.063 4.220 10.506 1.00 96.81 72 LEU A C 1
ATOM 570 O O . LEU A 1 72 ? 12.049 4.475 11.151 1.00 96.81 72 LEU A O 1
ATOM 574 N N . GLY A 1 73 ? 14.285 4.536 10.954 1.00 96.25 73 GLY A N 1
ATOM 575 C CA . GLY A 1 73 ? 14.531 5.250 12.212 1.00 96.25 73 GLY A CA 1
ATOM 576 C C . GLY A 1 73 ? 14.091 6.721 12.208 1.00 96.25 73 GLY A C 1
ATOM 577 O O . GLY A 1 73 ? 14.011 7.328 13.274 1.00 96.25 73 GLY A O 1
ATOM 578 N N . ILE A 1 74 ? 13.800 7.295 11.035 1.00 97.56 74 ILE A N 1
ATOM 579 C CA . ILE A 1 74 ? 13.278 8.665 10.879 1.00 97.56 74 ILE A CA 1
ATOM 580 C C . ILE A 1 74 ? 11.765 8.703 11.128 1.00 97.56 74 ILE A C 1
ATOM 582 O O . ILE A 1 74 ? 11.220 9.737 11.521 1.00 97.56 74 ILE A O 1
ATOM 586 N N . LEU A 1 75 ? 11.077 7.581 10.897 1.00 98.25 75 LEU A N 1
ATOM 587 C CA . LEU A 1 75 ? 9.628 7.503 11.016 1.00 98.25 75 LEU A CA 1
ATOM 588 C C . LEU A 1 75 ? 9.182 7.736 12.471 1.00 98.25 75 LEU A C 1
ATOM 590 O O . LEU A 1 75 ? 9.827 7.258 13.409 1.00 98.25 75 LEU A O 1
ATOM 594 N N . PRO A 1 76 ? 8.064 8.450 12.693 1.00 97.81 76 PRO A N 1
ATOM 595 C CA . PRO A 1 76 ? 7.522 8.643 14.027 1.00 97.81 76 PRO A CA 1
ATOM 596 C C . PRO A 1 76 ? 7.101 7.308 14.642 1.00 97.81 76 PRO A C 1
ATOM 598 O O . PRO A 1 76 ? 6.735 6.358 13.950 1.00 97.81 76 PRO A O 1
ATOM 601 N N . GLN A 1 77 ? 7.091 7.259 15.972 1.00 97.50 77 GLN A N 1
ATOM 602 C CA . GLN A 1 77 ? 6.613 6.085 16.688 1.00 97.50 77 GLN A CA 1
ATOM 603 C C . GLN A 1 77 ? 5.134 5.817 16.368 1.00 97.50 77 GLN A C 1
ATOM 605 O O . GLN A 1 77 ? 4.287 6.714 16.438 1.00 97.50 77 GLN A O 1
ATOM 610 N N . VAL A 1 78 ? 4.816 4.554 16.088 1.00 98.00 78 VAL A N 1
ATOM 611 C CA . VAL A 1 78 ? 3.434 4.082 15.997 1.00 98.00 78 VAL A CA 1
ATOM 612 C C . VAL A 1 78 ? 2.897 3.845 17.409 1.00 98.00 78 VAL A C 1
ATOM 614 O O . VAL A 1 78 ? 3.428 3.034 18.164 1.00 98.00 78 VAL A O 1
ATOM 617 N N . THR A 1 79 ? 1.853 4.579 17.778 1.00 96.88 79 THR A N 1
ATOM 618 C CA . THR A 1 79 ? 1.166 4.504 19.075 1.00 96.88 79 THR A CA 1
ATOM 619 C C . THR A 1 79 ? -0.270 3.998 18.947 1.00 96.88 79 THR A C 1
ATOM 621 O O . THR A 1 79 ? -0.820 3.485 19.922 1.00 96.88 79 THR A O 1
ATOM 624 N N . GLY A 1 80 ? -0.871 4.122 17.760 1.00 96.75 80 GLY A N 1
ATOM 625 C CA . GLY A 1 80 ? -2.194 3.584 17.455 1.00 96.75 80 GLY A CA 1
ATOM 626 C C . GLY A 1 80 ? -2.172 2.093 17.122 1.00 96.75 80 GLY A C 1
ATOM 627 O O . GLY A 1 80 ? -1.117 1.502 16.890 1.00 96.75 80 GLY A O 1
ATOM 628 N N . GLU A 1 81 ? -3.352 1.482 17.080 1.00 97.81 81 GLU A N 1
ATOM 629 C CA . GLU A 1 81 ? -3.556 0.129 16.556 1.00 97.81 81 GLU A CA 1
ATOM 630 C C . GLU A 1 81 ? -4.496 0.187 15.353 1.00 97.81 81 GLU A C 1
ATOM 632 O O . GLU A 1 81 ? -5.580 0.753 15.455 1.00 97.81 81 GLU A O 1
ATOM 637 N N . ALA A 1 82 ? -4.097 -0.386 14.215 1.00 98.44 82 ALA A N 1
ATOM 638 C CA . ALA A 1 82 ? -4.922 -0.370 13.008 1.00 98.44 82 ALA A CA 1
ATOM 639 C C . ALA A 1 82 ? -4.618 -1.536 12.061 1.00 98.44 82 ALA A C 1
ATOM 641 O O . ALA A 1 82 ? -3.518 -2.089 12.059 1.00 98.44 82 ALA A O 1
ATOM 642 N N . THR A 1 83 ? -5.584 -1.870 11.210 1.00 98.75 83 THR A N 1
ATOM 643 C CA . THR A 1 83 ? -5.360 -2.676 10.008 1.00 98.75 83 THR A CA 1
ATOM 644 C C . THR A 1 83 ? -5.122 -1.754 8.819 1.00 98.75 83 THR A C 1
ATOM 646 O O . THR A 1 83 ? -5.951 -0.900 8.510 1.00 98.75 83 THR A O 1
ATOM 649 N N . LEU A 1 84 ? -4.014 -1.950 8.110 1.00 98.69 84 LEU A N 1
ATOM 650 C CA . LEU A 1 84 ? -3.794 -1.353 6.796 1.00 98.69 84 LEU A CA 1
ATOM 651 C C . LEU A 1 84 ? -4.396 -2.254 5.728 1.00 98.69 84 LEU A C 1
ATOM 653 O O . LEU A 1 84 ? -3.916 -3.370 5.508 1.00 98.69 84 LEU A O 1
ATOM 657 N N . LEU A 1 85 ? -5.423 -1.761 5.046 1.00 98.50 85 LEU A N 1
ATOM 658 C CA . LEU A 1 85 ? -5.971 -2.423 3.871 1.00 98.50 85 LEU A CA 1
ATOM 659 C C . LEU A 1 85 ? -5.278 -1.911 2.619 1.00 98.50 85 LEU A C 1
ATOM 661 O O . LEU A 1 85 ? -5.148 -0.710 2.399 1.00 98.50 85 LEU A O 1
ATOM 665 N N . THR A 1 86 ? -4.816 -2.835 1.785 1.00 98.19 86 THR A N 1
ATOM 666 C CA . THR A 1 86 ? -4.042 -2.485 0.596 1.00 98.19 86 THR A CA 1
ATOM 667 C C . THR A 1 86 ? -4.230 -3.496 -0.532 1.00 98.19 86 THR A C 1
ATOM 669 O O . THR A 1 86 ? -4.967 -4.476 -0.421 1.00 98.19 86 THR A O 1
ATOM 672 N N . SER A 1 87 ? -3.558 -3.249 -1.648 1.00 96.06 87 SER A N 1
ATOM 673 C CA . SER A 1 87 ? -3.494 -4.165 -2.787 1.00 96.06 87 SER A CA 1
ATOM 674 C C . SER A 1 87 ? -2.585 -5.368 -2.558 1.00 96.06 87 SER A C 1
ATOM 676 O O . SER A 1 87 ? -1.643 -5.313 -1.765 1.00 96.06 87 SER A O 1
ATOM 678 N N . LYS A 1 88 ? -2.797 -6.415 -3.356 1.00 95.25 88 LYS A N 1
ATOM 679 C CA . LYS A 1 88 ? -1.922 -7.587 -3.471 1.00 95.25 88 LYS A CA 1
ATOM 680 C C . LYS A 1 88 ? -0.459 -7.203 -3.722 1.00 95.25 88 LYS A C 1
ATOM 682 O O . LYS A 1 88 ? 0.421 -7.809 -3.118 1.00 95.25 88 LYS A O 1
ATOM 687 N N . ILE A 1 89 ? -0.196 -6.202 -4.570 1.00 94.94 89 ILE A N 1
ATOM 688 C CA . ILE A 1 89 ? 1.171 -5.775 -4.914 1.00 94.94 89 ILE A CA 1
ATOM 689 C C . ILE A 1 89 ? 1.852 -5.047 -3.752 1.00 94.94 89 ILE A C 1
ATOM 691 O O . ILE A 1 89 ? 2.991 -5.358 -3.423 1.00 94.94 89 ILE A O 1
ATOM 695 N N . ALA A 1 90 ? 1.172 -4.089 -3.121 1.00 96.38 90 ALA A N 1
ATOM 696 C CA . ALA A 1 90 ? 1.771 -3.279 -2.057 1.00 96.38 90 ALA A CA 1
ATOM 697 C C . ALA A 1 90 ? 1.904 -4.035 -0.721 1.00 96.38 90 ALA A C 1
ATOM 699 O O . ALA A 1 90 ? 2.788 -3.734 0.082 1.00 96.38 90 ALA A O 1
ATOM 700 N N . ALA A 1 91 ? 1.041 -5.025 -0.470 1.00 97.50 91 ALA A N 1
ATOM 701 C CA . ALA A 1 91 ? 0.999 -5.777 0.782 1.00 97.50 91 ALA A CA 1
ATOM 702 C C . ALA A 1 91 ? 2.347 -6.345 1.264 1.00 97.50 91 ALA A C 1
ATOM 704 O O . ALA A 1 91 ? 2.661 -6.124 2.434 1.00 97.50 91 ALA A O 1
ATOM 705 N N . PRO A 1 92 ? 3.153 -7.065 0.456 1.00 96.94 92 PRO A N 1
ATOM 706 C CA . PRO A 1 92 ? 4.440 -7.589 0.919 1.00 96.94 92 PRO A CA 1
ATOM 707 C C . PRO A 1 92 ? 5.402 -6.490 1.392 1.00 96.94 92 PRO A C 1
ATOM 709 O O . PRO A 1 92 ? 6.064 -6.669 2.414 1.00 96.94 92 PRO A O 1
ATOM 712 N N . PHE A 1 93 ? 5.437 -5.342 0.711 1.00 97.31 93 PHE A N 1
ATOM 713 C CA . PHE A 1 93 ? 6.300 -4.218 1.080 1.00 97.31 93 PHE A CA 1
ATOM 714 C C . PHE A 1 93 ? 5.849 -3.561 2.386 1.00 97.31 93 PHE A C 1
ATOM 716 O O . PHE A 1 93 ? 6.650 -3.381 3.303 1.00 97.31 93 PHE A O 1
ATOM 723 N N . LEU A 1 94 ? 4.545 -3.292 2.518 1.00 98.31 94 LEU A N 1
ATOM 724 C CA . LEU A 1 94 ? 3.986 -2.728 3.747 1.00 98.31 94 LEU A CA 1
ATOM 725 C C . LEU A 1 94 ? 4.146 -3.683 4.933 1.00 98.31 94 LEU A C 1
ATOM 727 O O . LEU A 1 94 ? 4.515 -3.239 6.016 1.00 98.31 94 LEU A O 1
ATOM 731 N N . LYS A 1 95 ? 3.948 -4.995 4.740 1.00 98.44 95 LYS A N 1
ATOM 732 C CA . LYS A 1 95 ? 4.221 -6.003 5.779 1.00 98.44 95 LYS A CA 1
ATOM 733 C C . LYS A 1 95 ? 5.671 -5.942 6.236 1.00 98.44 95 LYS A C 1
ATOM 735 O O . LYS A 1 95 ? 5.925 -5.946 7.434 1.00 98.44 95 LYS A O 1
ATOM 740 N N . LYS A 1 96 ? 6.619 -5.864 5.299 1.00 98.06 96 LYS A N 1
ATOM 741 C CA . LYS A 1 96 ? 8.047 -5.806 5.626 1.00 98.06 96 LYS A CA 1
ATOM 742 C C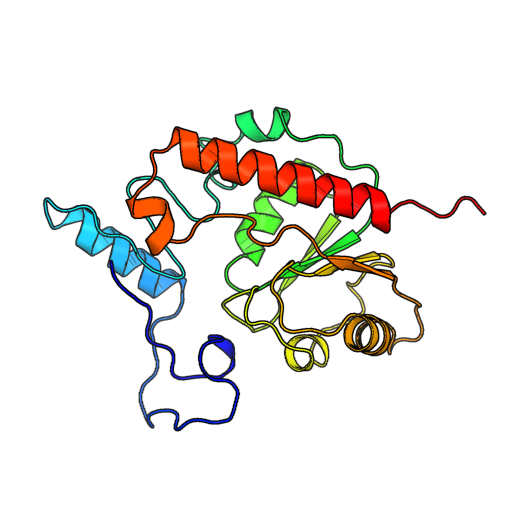 . LYS A 1 96 ? 8.393 -4.578 6.473 1.00 98.06 96 LYS A C 1
ATOM 744 O O . LYS A 1 96 ? 9.117 -4.725 7.452 1.00 98.06 96 LYS A O 1
ATOM 749 N N . ILE A 1 97 ? 7.842 -3.410 6.145 1.00 98.25 97 ILE A N 1
ATOM 750 C CA . ILE A 1 97 ? 8.058 -2.171 6.908 1.00 98.25 97 ILE A CA 1
ATOM 751 C C . ILE A 1 97 ? 7.381 -2.248 8.284 1.00 98.25 97 ILE A C 1
ATOM 753 O O . ILE A 1 97 ? 8.043 -2.085 9.309 1.00 98.25 97 ILE A O 1
ATOM 757 N N . PHE A 1 98 ? 6.081 -2.555 8.342 1.00 98.38 98 PHE A N 1
ATOM 758 C CA . PHE A 1 98 ? 5.321 -2.525 9.598 1.00 98.38 98 PHE A CA 1
ATOM 759 C C . PHE A 1 98 ? 5.683 -3.654 10.569 1.00 98.38 98 PHE A C 1
ATOM 761 O O . PHE A 1 98 ? 5.620 -3.438 11.775 1.00 98.38 98 PHE A O 1
ATOM 768 N N . ASN A 1 99 ? 6.186 -4.796 10.089 1.00 97.75 99 ASN A N 1
ATOM 769 C CA . ASN A 1 99 ? 6.770 -5.818 10.963 1.00 97.75 99 ASN A CA 1
ATOM 770 C C . ASN A 1 99 ? 8.030 -5.325 11.695 1.00 97.75 99 ASN A C 1
ATOM 772 O O . ASN A 1 99 ? 8.343 -5.841 12.765 1.00 97.75 99 ASN A O 1
ATOM 776 N N . LYS A 1 100 ? 8.763 -4.355 11.130 1.00 97.00 100 LYS A N 1
ATOM 777 C CA . LYS A 1 100 ? 9.953 -3.769 11.766 1.00 97.00 100 LYS A CA 1
ATOM 778 C C . LYS A 1 100 ? 9.578 -2.664 12.752 1.00 97.00 100 LYS A C 1
ATOM 780 O O . LYS A 1 100 ? 10.123 -2.626 13.849 1.00 97.00 100 LYS A O 1
ATOM 785 N N . ILE A 1 101 ? 8.648 -1.782 12.376 1.00 97.56 101 ILE A N 1
ATOM 786 C CA . ILE A 1 101 ? 8.358 -0.568 13.161 1.00 97.56 101 ILE A CA 1
ATOM 787 C C . ILE A 1 101 ? 7.180 -0.705 14.137 1.00 97.56 101 ILE A C 1
ATOM 789 O O . ILE A 1 101 ? 7.096 0.071 15.086 1.00 97.56 101 ILE A O 1
ATOM 793 N N . ALA A 1 102 ? 6.253 -1.643 13.913 1.00 97.25 102 ALA A N 1
ATOM 794 C CA . ALA A 1 102 ? 5.004 -1.742 14.676 1.00 97.25 102 ALA A CA 1
ATOM 795 C C . ALA A 1 102 ? 4.326 -3.138 14.607 1.00 97.25 102 ALA A C 1
ATOM 797 O O . ALA A 1 102 ? 3.122 -3.202 14.336 1.00 97.25 102 ALA A O 1
ATOM 798 N N . PRO A 1 103 ? 5.050 -4.252 14.852 1.00 96.31 103 PRO A N 1
ATOM 799 C CA . PRO A 1 103 ? 4.563 -5.613 14.583 1.00 96.31 103 PRO A CA 1
ATOM 800 C C . PRO A 1 103 ? 3.283 -5.999 15.341 1.00 96.31 103 PRO A C 1
ATOM 802 O O . PRO A 1 103 ? 2.448 -6.722 14.804 1.00 96.31 103 PRO A O 1
ATOM 805 N N . ASP A 1 104 ? 3.102 -5.501 16.566 1.00 95.12 104 ASP A N 1
ATOM 806 C CA . ASP A 1 104 ? 1.923 -5.812 17.387 1.00 95.12 104 ASP A CA 1
ATOM 807 C C . ASP A 1 104 ? 0.761 -4.837 17.123 1.00 95.12 104 ASP A C 1
ATOM 809 O O . ASP A 1 104 ? -0.425 -5.174 17.220 1.00 95.12 104 ASP A O 1
ATOM 813 N N . ASN A 1 105 ? 1.100 -3.606 16.740 1.00 96.56 105 ASN A N 1
ATOM 814 C CA . ASN A 1 105 ? 0.169 -2.496 16.594 1.00 96.56 105 ASN A CA 1
ATOM 815 C C . ASN A 1 105 ? -0.534 -2.493 15.239 1.00 96.56 105 ASN A C 1
ATOM 817 O O . ASN A 1 105 ? -1.737 -2.225 15.171 1.00 96.56 105 ASN A O 1
ATOM 821 N N . VAL A 1 106 ? 0.172 -2.844 14.167 1.00 98.31 106 VAL A N 1
ATOM 822 C CA . VAL A 1 106 ? -0.332 -2.703 12.800 1.00 98.31 106 VAL A CA 1
ATOM 823 C C . VAL A 1 106 ? -0.251 -4.024 12.062 1.00 98.31 106 VAL A C 1
ATOM 825 O O . VAL A 1 106 ? 0.823 -4.594 11.910 1.00 98.31 106 VAL A O 1
ATOM 828 N N . ASN A 1 107 ? -1.387 -4.489 11.545 1.00 98.19 107 ASN A N 1
ATOM 829 C CA . ASN A 1 107 ? -1.414 -5.606 10.607 1.00 98.19 107 ASN A CA 1
ATOM 830 C C . ASN A 1 107 ? -1.784 -5.121 9.203 1.00 98.19 107 ASN A C 1
ATOM 832 O O . ASN A 1 107 ? -2.509 -4.144 9.033 1.00 98.19 107 ASN A O 1
ATOM 836 N N . VAL A 1 108 ? -1.276 -5.808 8.182 1.00 98.69 108 VAL A N 1
ATOM 837 C CA . VAL A 1 108 ? -1.509 -5.463 6.775 1.00 98.69 108 VAL A CA 1
ATOM 838 C C . VAL A 1 108 ? -2.311 -6.576 6.117 1.00 98.69 108 VAL A C 1
ATOM 840 O O . VAL A 1 108 ? -1.846 -7.718 6.034 1.00 98.69 108 VAL A O 1
ATOM 843 N N . VAL A 1 109 ? -3.487 -6.232 5.601 1.00 98.44 109 VAL A N 1
ATOM 844 C CA . VAL A 1 109 ? -4.391 -7.160 4.917 1.00 98.44 109 VAL A CA 1
ATOM 845 C C . VAL A 1 109 ? -4.526 -6.746 3.453 1.00 98.44 109 VAL A C 1
ATOM 847 O O . VAL A 1 109 ? -4.765 -5.586 3.119 1.00 98.44 109 VAL A O 1
ATOM 850 N N . ALA A 1 110 ? -4.307 -7.715 2.565 1.00 97.50 110 ALA A N 1
ATOM 851 C CA . ALA A 1 110 ? -4.348 -7.510 1.126 1.00 97.50 110 ALA A CA 1
ATOM 852 C C . ALA A 1 110 ? -5.735 -7.848 0.580 1.00 97.50 110 ALA A C 1
ATOM 854 O O . ALA A 1 110 ? -6.290 -8.899 0.899 1.00 97.50 110 ALA A O 1
ATOM 855 N N . THR A 1 111 ? -6.247 -7.006 -0.308 1.00 96.38 111 THR A N 1
ATOM 856 C CA . THR A 1 111 ? -7.330 -7.390 -1.216 1.00 96.38 111 THR A CA 1
ATOM 857 C C . THR A 1 111 ? -6.775 -8.170 -2.409 1.00 96.38 111 THR A C 1
ATOM 859 O O . THR A 1 111 ? -5.561 -8.269 -2.608 1.00 96.38 111 THR A O 1
ATOM 862 N N . LYS A 1 112 ? -7.667 -8.712 -3.244 1.00 94.25 112 LYS A N 1
ATOM 863 C CA . LYS A 1 112 ? -7.276 -9.348 -4.513 1.00 94.25 112 LYS A CA 1
ATOM 864 C C . LYS A 1 112 ? -6.817 -8.341 -5.567 1.00 94.25 112 LYS A C 1
ATOM 866 O O . LYS A 1 112 ? -6.133 -8.735 -6.506 1.00 94.25 112 LYS A O 1
ATOM 871 N N . LYS A 1 113 ? -7.163 -7.059 -5.400 1.00 94.50 113 LYS A N 1
ATOM 872 C CA . LYS A 1 113 ? -6.804 -5.985 -6.323 1.00 94.50 113 LYS A CA 1
ATOM 873 C C . LYS A 1 113 ? -5.287 -5.820 -6.384 1.00 94.50 113 LYS A C 1
ATOM 875 O O . LYS A 1 113 ? -4.635 -5.722 -5.347 1.00 94.50 113 LYS A O 1
ATOM 880 N N . ASP A 1 114 ? -4.727 -5.714 -7.580 1.00 94.12 114 ASP A N 1
ATOM 881 C CA . ASP A 1 114 ? -3.300 -5.488 -7.799 1.00 94.12 114 ASP A CA 1
ATOM 882 C C . ASP A 1 114 ? -2.888 -4.053 -7.460 1.00 94.12 114 ASP A C 1
ATOM 884 O O . ASP A 1 114 ? -1.786 -3.851 -6.968 1.00 94.12 114 ASP A O 1
ATOM 888 N N . ILE A 1 115 ? -3.755 -3.058 -7.675 1.00 93.69 115 ILE A N 1
ATOM 889 C CA . ILE A 1 115 ? -3.430 -1.636 -7.486 1.00 93.69 115 ILE A CA 1
ATOM 890 C C . ILE A 1 115 ? -4.341 -1.022 -6.424 1.00 93.69 115 ILE A C 1
ATOM 892 O O . ILE A 1 115 ? -5.558 -0.967 -6.588 1.00 93.69 115 ILE A O 1
ATOM 896 N N . ALA A 1 116 ? -3.745 -0.509 -5.344 1.00 95.31 116 ALA A N 1
ATOM 897 C CA . ALA A 1 116 ? -4.481 -0.066 -4.155 1.00 95.31 116 ALA A CA 1
ATOM 898 C C . ALA A 1 116 ? -5.399 1.134 -4.437 1.00 95.31 116 ALA A C 1
ATOM 900 O O . ALA A 1 116 ? -6.516 1.207 -3.936 1.00 95.31 116 ALA A O 1
ATOM 901 N N . CYS A 1 117 ? -4.952 2.045 -5.304 1.00 93.62 117 CYS A N 1
ATOM 902 C CA . CYS A 1 117 ? -5.727 3.216 -5.722 1.00 93.62 117 CYS A CA 1
ATOM 903 C C . CYS A 1 117 ? -6.972 2.841 -6.541 1.00 93.62 117 CYS A C 1
ATOM 905 O O . CYS A 1 117 ? -7.870 3.651 -6.701 1.00 93.62 117 CYS A O 1
ATOM 907 N N . LEU A 1 118 ? -7.031 1.617 -7.071 1.00 94.19 118 LEU A N 1
ATOM 908 C CA . LEU A 1 118 ? -8.127 1.136 -7.912 1.00 94.19 118 LEU A CA 1
ATOM 909 C C . LEU A 1 118 ? -9.020 0.136 -7.161 1.00 94.19 118 LEU A C 1
ATOM 911 O O . LEU A 1 118 ? -9.847 -0.545 -7.768 1.00 94.19 118 LEU A O 1
ATOM 915 N N . MET A 1 119 ? -8.842 0.029 -5.841 1.00 96.31 119 MET A N 1
ATOM 916 C CA . MET A 1 119 ? -9.734 -0.729 -4.974 1.00 96.31 119 MET A CA 1
ATOM 917 C C . MET A 1 119 ? -11.117 -0.080 -4.934 1.00 96.31 119 MET A C 1
ATOM 919 O O . MET A 1 119 ? -11.260 1.141 -4.959 1.00 96.31 119 MET A O 1
ATOM 923 N N . THR A 1 120 ? -12.131 -0.921 -4.831 1.00 95.56 120 THR A N 1
ATOM 924 C CA . THR A 1 120 ? -13.550 -0.579 -4.771 1.00 95.56 120 THR A CA 1
ATOM 925 C C . THR A 1 120 ? -14.199 -1.301 -3.593 1.00 95.56 120 THR A C 1
ATOM 927 O O . THR A 1 120 ? -13.578 -2.134 -2.931 1.00 95.56 120 THR A O 1
ATOM 930 N N . LYS A 1 121 ? -15.469 -1.008 -3.308 1.00 95.75 121 LYS A N 1
ATOM 931 C CA . LYS A 1 121 ? -16.169 -1.658 -2.192 1.00 95.75 121 LYS A CA 1
ATOM 932 C C . LYS A 1 121 ? -16.283 -3.179 -2.352 1.00 95.75 121 LYS A C 1
ATOM 934 O O . LYS A 1 121 ? -16.241 -3.883 -1.352 1.00 95.75 121 LYS A O 1
ATOM 939 N N . GLN A 1 122 ? -16.364 -3.687 -3.583 1.00 94.88 122 GLN A N 1
ATOM 940 C CA . GLN A 1 122 ? -16.429 -5.125 -3.862 1.00 94.88 122 GLN A CA 1
ATOM 941 C C . GLN A 1 122 ? -15.165 -5.852 -3.389 1.00 94.88 122 GLN A C 1
ATOM 943 O O . GLN A 1 122 ? -15.230 -7.006 -2.974 1.00 94.88 122 GLN A O 1
ATOM 948 N N . ASP A 1 123 ? -14.023 -5.161 -3.393 1.00 96.19 123 ASP A N 1
ATOM 949 C CA . ASP A 1 123 ? -12.770 -5.702 -2.871 1.00 96.19 123 ASP A CA 1
ATOM 950 C C . ASP A 1 123 ? -12.800 -5.859 -1.341 1.00 96.19 123 ASP A C 1
ATOM 952 O O . ASP A 1 123 ? -12.051 -6.676 -0.809 1.00 96.19 123 ASP A O 1
ATOM 956 N N . LEU A 1 124 ? -13.672 -5.118 -0.641 1.00 97.62 124 LEU A N 1
ATOM 957 C CA . LEU A 1 124 ? -13.905 -5.259 0.801 1.00 97.62 124 LEU A CA 1
ATOM 958 C C . LEU A 1 124 ? -14.913 -6.365 1.132 1.00 97.62 124 LEU A C 1
ATOM 960 O O . LEU A 1 124 ? -14.771 -7.030 2.151 1.00 97.62 124 LEU A O 1
ATOM 964 N N . GLU A 1 125 ? -15.921 -6.577 0.281 1.00 96.00 125 GLU A N 1
ATOM 965 C CA . GLU A 1 125 ? -17.014 -7.544 0.509 1.00 96.00 125 GLU A CA 1
ATOM 966 C C . GLU A 1 125 ? -16.541 -9.005 0.559 1.00 96.00 125 GLU A C 1
ATOM 968 O O . GLU A 1 125 ? -17.261 -9.874 1.045 1.00 96.00 125 GLU A O 1
ATOM 973 N N . VAL A 1 126 ? -15.338 -9.282 0.053 1.00 94.31 126 VAL A N 1
ATOM 974 C CA . VAL A 1 126 ? -14.740 -10.624 -0.002 1.00 94.31 126 VAL A CA 1
ATOM 975 C C . VAL A 1 126 ? -13.639 -10.844 1.038 1.00 94.31 126 VAL A C 1
ATOM 977 O O . VAL A 1 126 ? -12.975 -11.882 0.997 1.00 94.31 126 VAL A O 1
ATOM 980 N N . LEU A 1 127 ? -13.393 -9.866 1.915 1.00 95.81 127 LEU A N 1
ATOM 981 C CA . LEU A 1 127 ? -12.378 -9.970 2.959 1.00 95.81 127 LEU A CA 1
ATOM 982 C C . LEU A 1 127 ? -12.852 -10.848 4.114 1.00 95.81 127 LEU A C 1
ATOM 984 O O . LEU A 1 127 ? -14.019 -10.826 4.499 1.00 95.81 127 LEU A O 1
ATOM 988 N N . ASP A 1 128 ? -11.900 -11.570 4.696 1.00 94.94 128 ASP A N 1
ATOM 989 C CA . ASP A 1 128 ? -12.072 -12.164 6.013 1.00 94.94 128 ASP A CA 1
ATOM 990 C C . ASP A 1 128 ? -11.938 -11.066 7.079 1.00 94.94 128 ASP A C 1
ATOM 992 O O . ASP A 1 128 ? -10.962 -10.309 7.082 1.00 94.94 128 ASP A O 1
ATOM 996 N N . LEU A 1 129 ? -12.945 -10.944 7.946 1.00 97.19 129 LEU A N 1
ATOM 997 C CA . LEU A 1 129 ? -13.016 -9.898 8.966 1.00 97.19 129 LEU A CA 1
ATOM 998 C C . LEU A 1 129 ? -12.322 -10.292 10.277 1.00 97.19 129 LEU A C 1
ATOM 1000 O O . LEU A 1 129 ? -12.109 -9.419 11.125 1.00 97.19 129 LEU A O 1
ATOM 1004 N N . ASP A 1 130 ? -11.938 -11.562 10.442 1.00 95.44 130 ASP A N 1
ATOM 1005 C CA . ASP A 1 130 ? -11.321 -12.065 11.676 1.00 95.44 130 ASP A CA 1
ATOM 1006 C C . ASP A 1 130 ? -9.990 -11.364 11.987 1.00 95.44 130 ASP A C 1
ATOM 1008 O O . ASP A 1 130 ? -9.704 -11.062 13.148 1.00 95.44 130 ASP A O 1
ATOM 1012 N N . ASP A 1 131 ? -9.239 -11.002 10.945 1.00 90.25 131 ASP A N 1
ATOM 1013 C CA . ASP A 1 131 ? -7.958 -10.299 11.049 1.00 90.25 131 ASP A CA 1
ATOM 1014 C C . ASP A 1 131 ? -8.097 -8.764 11.047 1.00 90.25 131 ASP A C 1
ATOM 1016 O O . ASP A 1 131 ? -7.096 -8.050 11.099 1.00 90.25 131 ASP A O 1
ATOM 1020 N N . ILE A 1 132 ? -9.310 -8.207 10.971 1.00 97.56 132 ILE A N 1
ATOM 1021 C CA . ILE A 1 132 ? -9.508 -6.754 10.867 1.00 97.56 132 ILE A CA 1
ATOM 1022 C C . ILE A 1 132 ? -9.718 -6.142 12.256 1.00 97.56 132 ILE A C 1
ATOM 1024 O O . ILE A 1 132 ? -10.711 -6.437 12.929 1.00 97.56 132 ILE A O 1
ATOM 1028 N N . LYS A 1 133 ? -8.815 -5.238 12.653 1.00 96.75 133 LYS A N 1
ATOM 1029 C CA . LYS A 1 133 ? -8.845 -4.475 13.913 1.00 96.75 133 LYS A CA 1
ATOM 1030 C C . LYS A 1 133 ? -9.947 -3.404 13.924 1.00 96.75 133 LYS A C 1
ATOM 1032 O O . LYS A 1 133 ? -10.580 -3.128 12.906 1.00 96.75 133 LYS A O 1
ATOM 1037 N N . ASP A 1 134 ? -10.144 -2.775 15.082 1.00 96.75 134 ASP A N 1
ATOM 1038 C CA . ASP A 1 134 ? -11.174 -1.749 15.300 1.00 96.75 134 ASP A CA 1
ATOM 1039 C C . ASP A 1 134 ? -10.961 -0.478 14.463 1.00 96.75 134 ASP A C 1
ATOM 1041 O O . ASP A 1 134 ? -11.930 0.182 14.095 1.00 96.75 134 ASP A O 1
ATOM 1045 N N . ALA A 1 135 ? -9.711 -0.132 14.145 1.00 98.06 135 ALA A N 1
ATOM 1046 C CA . ALA A 1 135 ? -9.386 0.949 13.222 1.00 98.06 135 ALA A CA 1
ATOM 1047 C C . ALA A 1 135 ? -8.814 0.381 11.923 1.00 98.06 135 ALA A C 1
ATOM 1049 O O . ALA A 1 135 ? -7.955 -0.503 11.940 1.00 98.06 135 ALA A O 1
ATOM 1050 N N . VAL A 1 136 ? -9.267 0.914 10.793 1.00 98.50 136 VAL A N 1
ATOM 1051 C CA . VAL A 1 136 ? -8.833 0.489 9.462 1.00 98.50 136 VAL A CA 1
ATOM 1052 C C . VAL A 1 136 ? -8.403 1.703 8.658 1.00 98.50 136 VAL A C 1
ATOM 1054 O O . VAL A 1 136 ? -9.149 2.674 8.563 1.00 98.50 136 VAL A O 1
ATOM 1057 N N . ILE A 1 137 ? -7.218 1.644 8.056 1.00 98.62 137 ILE A N 1
ATOM 1058 C CA . ILE A 1 137 ? -6.728 2.682 7.149 1.00 98.62 137 ILE A CA 1
ATOM 1059 C C . ILE A 1 137 ? -6.786 2.154 5.717 1.00 98.62 137 ILE A C 1
ATOM 1061 O O . ILE A 1 137 ? -6.164 1.139 5.389 1.00 98.62 137 ILE A O 1
ATOM 1065 N N . LEU A 1 138 ? -7.543 2.852 4.874 1.00 98.50 138 LEU A N 1
ATOM 1066 C CA . LEU A 1 138 ? -7.637 2.611 3.437 1.00 9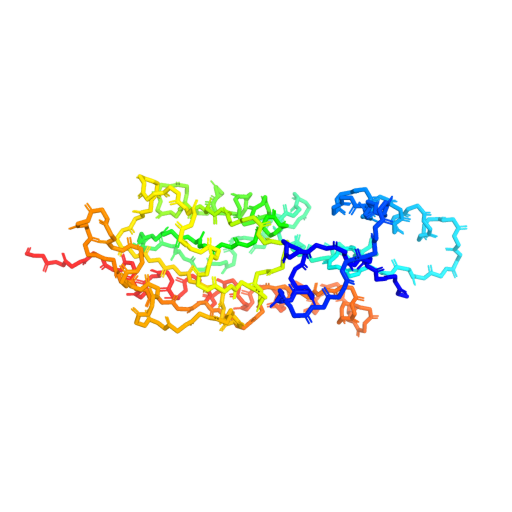8.50 138 LEU A CA 1
ATOM 1067 C C . LEU A 1 138 ? -6.600 3.440 2.659 1.00 98.50 138 LEU A C 1
ATOM 1069 O O . LEU A 1 138 ? -6.148 4.479 3.147 1.00 98.50 138 LEU A O 1
ATOM 1073 N N . PRO A 1 139 ? -6.244 3.039 1.425 1.00 97.94 139 PRO A N 1
ATOM 1074 C CA . PRO A 1 139 ? -5.442 3.875 0.532 1.00 97.94 139 PRO A CA 1
ATOM 1075 C C . PRO A 1 139 ? -6.182 5.181 0.212 1.00 97.94 139 PRO A C 1
ATOM 1077 O O . PRO A 1 139 ? -7.370 5.129 -0.111 1.00 97.94 139 PRO A O 1
ATOM 1080 N N . GLY A 1 140 ? -5.493 6.330 0.238 1.00 97.19 140 GLY A N 1
ATOM 1081 C CA . GLY A 1 140 ? -6.125 7.649 0.078 1.00 97.19 140 GLY A CA 1
ATOM 1082 C C . GLY A 1 140 ? -6.931 7.808 -1.213 1.00 97.19 140 GLY A C 1
ATOM 1083 O O . GLY A 1 140 ? -8.027 8.359 -1.206 1.00 97.19 140 GLY A O 1
ATOM 1084 N N . ARG A 1 141 ? -6.443 7.222 -2.313 1.00 95.75 141 ARG A N 1
ATOM 1085 C CA . ARG A 1 141 ? -7.085 7.297 -3.638 1.00 95.75 141 ARG A CA 1
ATOM 1086 C C . ARG A 1 141 ? -8.040 6.146 -3.970 1.00 95.75 141 ARG A C 1
ATOM 1088 O O . ARG A 1 141 ? -8.461 6.048 -5.117 1.00 95.75 141 ARG A O 1
ATOM 1095 N N . ALA A 1 142 ? -8.364 5.255 -3.030 1.00 96.38 142 ALA A N 1
ATOM 1096 C CA . ALA A 1 142 ? -9.270 4.139 -3.311 1.00 96.38 142 ALA A CA 1
ATOM 1097 C C . ALA A 1 142 ? -10.699 4.621 -3.638 1.00 96.38 142 ALA A C 1
ATOM 1099 O O . ALA A 1 142 ? -11.230 5.525 -2.994 1.00 96.38 142 ALA A O 1
ATOM 1100 N N . PHE A 1 143 ? -11.375 3.959 -4.583 1.00 95.12 143 PHE A N 1
ATOM 1101 C CA . PHE A 1 143 ? -12.762 4.246 -4.979 1.00 95.12 143 PHE A CA 1
ATOM 1102 C C . PHE A 1 143 ? -13.776 3.608 -4.023 1.00 95.12 143 PHE A C 1
ATOM 1104 O O . PHE A 1 143 ? -14.662 2.841 -4.414 1.00 95.12 143 PHE A O 1
ATOM 1111 N N . ILE A 1 144 ? -13.631 3.905 -2.738 1.00 97.19 144 ILE A N 1
ATOM 1112 C CA . ILE A 1 144 ? -14.461 3.357 -1.672 1.00 97.19 144 ILE A CA 1
ATOM 1113 C C . ILE A 1 144 ? -15.037 4.532 -0.906 1.00 97.19 144 ILE A C 1
ATOM 1115 O O . ILE A 1 144 ? -14.291 5.362 -0.399 1.00 97.19 144 ILE A O 1
ATOM 1119 N N . HIS A 1 145 ? -16.361 4.608 -0.810 1.00 97.06 145 HIS A N 1
ATOM 1120 C CA . HIS A 1 145 ? -17.010 5.603 0.034 1.00 97.06 145 HIS A CA 1
ATOM 1121 C C . HIS A 1 145 ? -16.891 5.190 1.508 1.00 97.06 145 HIS A C 1
ATOM 1123 O O . HIS A 1 145 ? -17.166 4.036 1.841 1.00 97.06 145 HIS A O 1
ATOM 1129 N N . GLN A 1 146 ? -16.559 6.126 2.401 1.00 96.06 146 GLN A N 1
ATOM 1130 C CA . GLN A 1 146 ? -16.304 5.828 3.818 1.00 96.06 146 GLN A CA 1
ATOM 1131 C C . GLN A 1 146 ? -17.465 5.077 4.491 1.00 96.06 146 GLN A C 1
ATOM 1133 O O . GLN A 1 146 ? -17.251 4.052 5.129 1.00 96.06 146 GLN A O 1
ATOM 1138 N N . MET A 1 147 ? -18.709 5.520 4.272 1.00 96.50 147 MET A N 1
ATOM 1139 C CA . MET A 1 147 ? -19.892 4.842 4.830 1.00 96.50 147 MET A CA 1
ATOM 1140 C C . MET A 1 147 ? -20.064 3.400 4.326 1.00 96.50 147 MET A C 1
ATOM 1142 O O . MET A 1 147 ? -20.584 2.556 5.052 1.00 96.50 147 MET A O 1
ATOM 1146 N N . ASP A 1 148 ? -19.656 3.109 3.085 1.00 98.19 148 ASP A N 1
ATOM 1147 C CA . ASP A 1 148 ? -19.683 1.739 2.571 1.00 98.19 148 ASP A CA 1
ATOM 1148 C C . ASP A 1 148 ? -18.595 0.900 3.245 1.00 98.19 148 ASP A C 1
ATOM 1150 O O . ASP A 1 148 ? -18.877 -0.225 3.650 1.00 98.19 148 ASP A O 1
ATOM 1154 N N . ALA A 1 149 ? -17.392 1.453 3.425 1.00 98.19 149 ALA A N 1
ATOM 1155 C CA . ALA A 1 149 ? -16.300 0.772 4.111 1.00 98.19 149 ALA A CA 1
ATOM 1156 C C . ALA A 1 149 ? -16.665 0.410 5.555 1.00 98.19 149 ALA A C 1
ATOM 1158 O O . ALA A 1 149 ? -16.570 -0.755 5.924 1.00 98.19 149 ALA A O 1
ATOM 1159 N N . GLU A 1 150 ? -17.143 1.370 6.351 1.00 97.81 150 GLU A N 1
ATOM 1160 C CA . GLU A 1 150 ? -17.535 1.132 7.748 1.00 97.81 150 GLU A CA 1
ATOM 1161 C C . GLU A 1 150 ? -18.651 0.088 7.843 1.00 97.81 150 GLU A C 1
ATOM 1163 O O . GLU A 1 150 ? -18.581 -0.829 8.662 1.00 97.81 150 GLU A O 1
ATOM 1168 N N . ARG A 1 151 ? -19.656 0.172 6.960 1.00 98.06 151 ARG A N 1
ATOM 1169 C CA . ARG A 1 151 ? -20.755 -0.797 6.899 1.00 98.06 151 ARG A CA 1
ATOM 1170 C C . ARG A 1 151 ? -20.269 -2.198 6.536 1.00 98.06 151 ARG A C 1
ATOM 1172 O O . ARG A 1 151 ? -20.721 -3.151 7.161 1.00 98.06 151 ARG A O 1
ATOM 1179 N N . ILE A 1 152 ? -19.426 -2.341 5.511 1.00 98.44 152 ILE A N 1
ATOM 1180 C CA . ILE A 1 152 ? -18.939 -3.645 5.026 1.00 98.44 152 ILE A CA 1
ATOM 1181 C C . ILE A 1 152 ? -17.992 -4.270 6.044 1.00 98.44 152 ILE A C 1
ATOM 1183 O O . ILE A 1 152 ? -18.169 -5.423 6.426 1.00 98.44 152 ILE A O 1
ATOM 1187 N N . LEU A 1 153 ? -17.031 -3.492 6.534 1.00 98.25 153 LEU A N 1
ATOM 1188 C CA . LEU A 1 153 ? -16.029 -3.978 7.471 1.00 98.25 153 LEU A CA 1
ATOM 1189 C C . LEU A 1 153 ? -16.612 -4.255 8.857 1.00 98.25 153 LEU A C 1
ATOM 1191 O O . LEU A 1 153 ? -15.961 -4.941 9.623 1.00 98.25 153 LEU A O 1
ATOM 1195 N N . SER A 1 154 ? -17.818 -3.785 9.189 1.00 97.75 154 SER A N 1
ATOM 1196 C CA . SER A 1 154 ? -18.488 -4.066 10.473 1.00 97.75 154 SER A CA 1
ATOM 1197 C C . SER A 1 154 ? -19.562 -5.165 10.395 1.00 97.75 154 SER A C 1
ATOM 1199 O O . SER A 1 154 ? -20.387 -5.293 11.302 1.00 97.75 154 SER A O 1
ATOM 1201 N N . GLN A 1 155 ? -19.608 -5.955 9.314 1.00 97.25 155 GLN A N 1
ATOM 1202 C CA . GLN A 1 155 ? -20.655 -6.974 9.111 1.00 97.25 155 GLN A CA 1
ATOM 1203 C C . GLN A 1 155 ? -20.595 -8.150 10.098 1.00 97.25 155 GLN A C 1
ATOM 1205 O O . GLN A 1 155 ? -21.612 -8.807 10.314 1.00 97.25 155 GLN A O 1
ATOM 1210 N N . ASP A 1 156 ? -19.448 -8.387 10.737 1.00 96.62 156 ASP A N 1
ATOM 1211 C CA . ASP A 1 156 ? -19.270 -9.377 11.811 1.00 96.62 156 ASP A CA 1
ATOM 1212 C C . ASP A 1 156 ? -19.802 -8.899 13.182 1.00 96.62 156 ASP A C 1
ATOM 1214 O O . ASP A 1 156 ? -19.664 -9.595 14.188 1.00 96.62 156 ASP A O 1
ATOM 1218 N N . GLY A 1 157 ? -20.408 -7.708 13.240 1.00 96.44 157 GLY A N 1
ATOM 1219 C CA . GLY A 1 157 ? -20.964 -7.115 14.455 1.00 96.44 157 GLY A CA 1
ATOM 1220 C C . GLY A 1 157 ? -19.970 -6.290 15.279 1.00 96.44 157 GLY A C 1
ATOM 1221 O O . GLY A 1 157 ? -20.378 -5.714 16.291 1.00 96.44 157 GLY A O 1
ATOM 1222 N N . LYS A 1 158 ? -18.699 -6.179 14.868 1.00 95.69 158 LYS A N 1
ATOM 1223 C CA . LYS A 1 158 ? -17.717 -5.283 15.502 1.00 95.69 158 LYS A CA 1
ATOM 1224 C C . LYS A 1 158 ? -17.715 -3.936 14.782 1.00 95.69 158 LYS A C 1
ATOM 1226 O O . LYS A 1 158 ? -17.492 -3.868 13.580 1.00 95.69 158 LYS A O 1
ATOM 1231 N N . SER A 1 159 ? -17.963 -2.854 15.516 1.00 94.69 159 SER A N 1
ATOM 1232 C CA . SER A 1 159 ? -17.938 -1.499 14.952 1.00 94.69 159 SER A CA 1
ATOM 1233 C C . SER A 1 159 ? -16.504 -1.091 14.628 1.00 94.69 159 SER A C 1
ATOM 1235 O O . SER A 1 159 ? -15.701 -0.953 15.549 1.00 94.69 159 SER A O 1
ATOM 1237 N N . ARG A 1 160 ? -16.206 -0.825 13.353 1.00 95.44 160 ARG A N 1
ATOM 1238 C CA . ARG A 1 160 ? -14.876 -0.381 12.912 1.00 95.44 160 ARG A CA 1
ATOM 1239 C C . ARG A 1 160 ? -14.878 1.071 12.448 1.00 95.44 160 ARG A C 1
ATOM 1241 O O . ARG A 1 160 ? -15.780 1.497 11.732 1.00 95.44 160 ARG A O 1
ATOM 1248 N N . LEU A 1 161 ? -13.858 1.820 12.859 1.00 96.88 161 LEU A N 1
ATOM 1249 C CA . LEU A 1 161 ? -13.592 3.183 12.408 1.00 96.88 161 LEU A CA 1
ATOM 1250 C C . LEU A 1 161 ? -12.689 3.137 11.175 1.00 96.88 161 LEU A C 1
ATOM 1252 O O . LEU A 1 161 ? -11.606 2.554 11.223 1.00 96.88 161 LEU A O 1
ATOM 1256 N N . VAL A 1 162 ? -13.118 3.771 10.086 1.00 98.06 162 VAL A N 1
ATOM 1257 C CA . VAL A 1 162 ? -12.348 3.798 8.839 1.00 98.06 162 VAL A CA 1
ATOM 1258 C C . VAL A 1 162 ? -11.741 5.179 8.622 1.00 98.06 162 VAL A C 1
ATOM 1260 O O . VAL A 1 162 ? -12.441 6.189 8.633 1.00 98.06 162 VAL A O 1
ATOM 1263 N N . GLY A 1 163 ? -10.431 5.202 8.400 1.00 97.56 163 GLY A N 1
ATOM 1264 C CA . GLY A 1 163 ? -9.666 6.361 7.957 1.00 97.56 163 GLY A CA 1
ATOM 1265 C C . GLY A 1 163 ? -9.013 6.120 6.599 1.00 97.56 163 GLY A C 1
ATOM 1266 O O . GLY A 1 163 ? -8.998 5.001 6.084 1.00 97.56 163 GLY A O 1
ATOM 1267 N N . TYR A 1 164 ? -8.439 7.176 6.030 1.00 97.88 164 TYR A N 1
ATOM 1268 C CA . TYR A 1 164 ? -7.673 7.118 4.786 1.00 97.88 164 TYR A CA 1
ATOM 1269 C C . TYR A 1 164 ? -6.240 7.565 5.058 1.00 97.88 164 TYR A C 1
ATOM 1271 O O . TYR A 1 164 ? -6.009 8.502 5.823 1.00 97.88 164 TYR A O 1
ATOM 1279 N N . GLY A 1 165 ? -5.289 6.852 4.463 1.00 97.44 165 GLY A N 1
ATOM 1280 C CA . GLY A 1 165 ? -3.884 7.238 4.436 1.00 97.44 165 GLY A CA 1
ATOM 1281 C C . GLY A 1 165 ? -3.609 8.303 3.367 1.00 97.44 165 GLY A C 1
ATOM 1282 O O . GLY A 1 165 ? -4.548 8.864 2.798 1.00 97.44 165 GLY A O 1
ATOM 1283 N N . PRO A 1 166 ? -2.331 8.560 3.053 1.00 97.25 166 PRO A N 1
ATOM 1284 C CA . PRO A 1 166 ? -1.955 9.494 1.996 1.00 97.25 166 PRO A CA 1
ATOM 1285 C C . PRO A 1 166 ? -2.425 9.017 0.613 1.00 97.25 166 PRO A C 1
ATOM 1287 O O . PRO A 1 166 ? -2.686 7.828 0.387 1.00 97.25 166 PRO A O 1
ATOM 1290 N N . ASP A 1 167 ? -2.476 9.953 -0.337 1.00 94.56 167 ASP A N 1
ATOM 1291 C CA . ASP A 1 167 ? -2.881 9.688 -1.722 1.00 94.56 167 ASP A CA 1
ATOM 1292 C C . ASP A 1 167 ? -1.954 8.684 -2.426 1.00 94.56 167 ASP A C 1
ATOM 1294 O O . ASP A 1 167 ? -2.399 7.800 -3.171 1.00 94.56 167 ASP A O 1
ATOM 1298 N N . THR A 1 168 ? -0.655 8.803 -2.170 1.00 93.31 168 THR A N 1
ATOM 1299 C CA . THR A 1 168 ? 0.403 7.932 -2.681 1.00 93.31 168 THR A CA 1
ATOM 1300 C C . THR A 1 168 ? 1.351 7.588 -1.548 1.00 93.31 168 THR A C 1
ATOM 1302 O O . THR A 1 168 ? 1.836 8.481 -0.874 1.00 93.31 168 THR A O 1
ATOM 1305 N N . LEU A 1 169 ? 1.634 6.298 -1.343 1.00 94.56 169 LEU A N 1
ATOM 1306 C CA . LEU A 1 169 ? 2.674 5.856 -0.399 1.00 94.56 169 LEU A CA 1
ATOM 1307 C C . LEU A 1 169 ? 4.059 5.776 -1.038 1.00 94.56 169 LEU A C 1
ATOM 1309 O O . LEU A 1 169 ? 5.067 5.801 -0.346 1.00 94.56 169 LEU A O 1
ATOM 1313 N N . SER A 1 170 ? 4.088 5.627 -2.357 1.00 94.69 170 SER A N 1
ATOM 1314 C CA . SER A 1 170 ? 5.285 5.456 -3.163 1.00 94.69 170 SER A CA 1
ATOM 1315 C C . SER A 1 170 ? 5.000 5.944 -4.584 1.00 94.69 170 SER A C 1
ATOM 1317 O O . SER A 1 170 ? 3.860 6.289 -4.913 1.00 94.69 170 SER A O 1
ATOM 1319 N N . VAL A 1 171 ? 6.039 5.970 -5.408 1.00 93.38 171 VAL A N 1
ATOM 1320 C CA . VAL A 1 171 ? 6.008 6.365 -6.812 1.00 93.38 171 VAL A CA 1
ATOM 1321 C C . VAL A 1 171 ? 6.130 5.132 -7.700 1.00 93.38 171 VAL A C 1
ATOM 1323 O O . VAL A 1 171 ? 6.908 4.221 -7.420 1.00 93.38 171 VAL A O 1
ATOM 1326 N N . ASP A 1 172 ? 5.339 5.079 -8.766 1.00 90.75 172 ASP A N 1
ATOM 1327 C CA . ASP A 1 172 ? 5.441 4.010 -9.755 1.00 90.75 172 ASP A CA 1
ATOM 1328 C C . ASP A 1 172 ? 6.541 4.308 -10.787 1.00 90.75 172 ASP A C 1
ATOM 1330 O O . ASP A 1 172 ? 7.194 5.352 -10.743 1.00 90.75 172 ASP A O 1
ATOM 1334 N N . GLY A 1 173 ? 6.736 3.393 -11.742 1.00 89.38 173 GLY A N 1
ATOM 1335 C CA . GLY A 1 173 ? 7.746 3.547 -12.787 1.00 89.38 173 GLY A CA 1
ATOM 1336 C C . GLY A 1 173 ? 7.520 4.718 -13.752 1.00 89.38 173 GLY A C 1
ATOM 1337 O O . GLY A 1 173 ? 8.440 5.052 -14.503 1.00 89.38 173 GLY A O 1
ATOM 1338 N N . GLU A 1 174 ? 6.327 5.322 -13.776 1.00 89.12 174 GLU A N 1
ATOM 1339 C CA . GLU A 1 174 ? 6.066 6.536 -14.553 1.00 89.12 174 GLU A CA 1
ATOM 1340 C C . GLU A 1 174 ? 6.697 7.736 -13.848 1.00 89.12 174 GLU A C 1
ATOM 1342 O O . GLU A 1 174 ? 7.547 8.419 -14.428 1.00 89.12 174 GLU A O 1
ATOM 1347 N N . LEU A 1 175 ? 6.361 7.934 -12.573 1.00 91.75 175 LEU A N 1
ATOM 1348 C CA . LEU A 1 175 ? 6.849 9.060 -11.776 1.00 91.75 175 LEU A CA 1
ATOM 1349 C C . LEU A 1 175 ? 8.334 8.933 -11.428 1.00 91.75 175 LEU A C 1
ATOM 1351 O O . LEU A 1 175 ? 9.091 9.890 -11.603 1.00 91.75 175 LEU A O 1
ATOM 1355 N N . SER A 1 176 ? 8.783 7.748 -11.008 1.00 94.44 176 SER A N 1
ATOM 1356 C CA . SER A 1 176 ? 10.172 7.529 -10.585 1.00 94.44 176 SER A CA 1
ATOM 1357 C C . SER A 1 176 ? 11.179 7.802 -11.703 1.00 94.44 176 SER A C 1
ATOM 1359 O O . SER A 1 176 ? 12.317 8.186 -11.434 1.00 94.44 176 SER A O 1
ATOM 1361 N N . SER A 1 177 ? 10.770 7.654 -12.970 1.00 91.38 177 SER A N 1
ATOM 1362 C CA . SER A 1 177 ? 11.630 7.883 -14.136 1.00 91.38 177 SER A CA 1
ATOM 1363 C C . SER A 1 177 ? 12.173 9.315 -14.226 1.00 91.38 177 SER A C 1
ATOM 1365 O O . SER A 1 177 ? 13.260 9.520 -14.770 1.00 91.38 177 SER A O 1
ATOM 1367 N N . GLY A 1 178 ? 11.443 10.284 -13.662 1.00 92.62 178 GLY A N 1
ATOM 1368 C CA . GLY A 1 178 ? 11.822 11.695 -13.596 1.00 92.62 178 GLY A CA 1
ATOM 1369 C C . GLY A 1 178 ? 12.460 12.123 -12.274 1.00 92.62 178 GLY A C 1
ATOM 1370 O O . GLY A 1 178 ? 12.775 13.299 -12.133 1.00 92.62 178 GLY A O 1
ATOM 1371 N N . MET A 1 179 ? 12.639 11.199 -11.327 1.00 95.56 179 MET A N 1
ATOM 1372 C CA . MET A 1 179 ? 13.167 11.473 -9.990 1.00 95.56 179 MET A CA 1
ATOM 1373 C C . MET A 1 179 ? 14.563 10.872 -9.815 1.00 95.56 179 MET A C 1
ATOM 1375 O O . MET A 1 179 ? 14.948 9.917 -10.500 1.00 95.56 179 MET A O 1
ATOM 1379 N N . SER A 1 180 ? 15.316 11.449 -8.889 1.00 96.06 180 SER A N 1
ATOM 1380 C CA . SER A 1 180 ? 16.513 10.880 -8.278 1.00 96.06 180 SER A CA 1
ATOM 1381 C C . SER A 1 180 ? 16.150 9.925 -7.140 1.00 96.06 180 SER A C 1
ATOM 1383 O O . SER A 1 180 ? 15.019 9.897 -6.660 1.00 96.06 180 SER A O 1
ATOM 1385 N N . GLU A 1 181 ? 17.120 9.127 -6.702 1.00 95.75 181 GLU A N 1
ATOM 1386 C CA . GLU A 1 181 ? 16.938 8.214 -5.571 1.00 95.75 181 GLU A CA 1
ATOM 1387 C C . GLU A 1 181 ? 16.575 8.955 -4.274 1.00 95.75 181 GLU A C 1
ATOM 1389 O O . GLU A 1 181 ? 15.637 8.557 -3.587 1.00 95.75 181 GLU A O 1
ATOM 1394 N N . GLU A 1 182 ? 17.256 10.070 -3.986 1.00 96.44 182 GLU A N 1
ATOM 1395 C CA . GLU A 1 182 ? 16.999 10.917 -2.814 1.00 96.44 182 GLU A CA 1
ATOM 1396 C C . GLU A 1 182 ? 15.560 11.447 -2.809 1.00 96.44 182 GLU A C 1
ATOM 1398 O O . GLU A 1 182 ? 14.853 11.284 -1.819 1.00 96.44 182 GLU A O 1
ATOM 1403 N N . GLU A 1 183 ? 15.076 11.969 -3.940 1.00 97.44 183 GLU A N 1
ATOM 1404 C CA . GLU A 1 183 ? 13.696 12.461 -4.058 1.00 97.44 183 GLU A CA 1
ATOM 1405 C C . GLU A 1 183 ? 12.657 11.348 -3.839 1.00 97.44 183 GLU A C 1
ATOM 1407 O O . GLU A 1 183 ? 11.587 11.599 -3.279 1.00 97.44 183 GLU A O 1
ATOM 1412 N N . VAL A 1 184 ? 12.944 10.109 -4.262 1.00 97.06 184 VAL A N 1
ATOM 1413 C CA . VAL A 1 184 ? 12.052 8.962 -4.014 1.00 97.06 184 VAL A CA 1
ATOM 1414 C C . VAL A 1 184 ? 12.031 8.596 -2.530 1.00 97.06 184 VAL A C 1
ATOM 1416 O O . VAL A 1 184 ? 10.952 8.363 -1.981 1.00 97.06 184 VAL A O 1
ATOM 1419 N N . ILE A 1 185 ? 13.192 8.581 -1.869 1.00 97.25 185 ILE A N 1
ATOM 1420 C CA . ILE A 1 185 ? 13.300 8.327 -0.425 1.00 97.25 185 ILE A CA 1
ATOM 1421 C C . ILE A 1 185 ? 12.554 9.405 0.363 1.00 97.25 185 ILE A C 1
ATOM 1423 O O . ILE A 1 185 ? 11.747 9.073 1.230 1.00 97.25 185 ILE A O 1
ATOM 1427 N N . GLU A 1 186 ? 12.777 10.683 0.051 1.00 97.69 186 GLU A N 1
ATOM 1428 C CA . GLU A 1 186 ? 12.105 11.811 0.704 1.00 97.69 186 GLU A CA 1
ATOM 1429 C C . GLU A 1 186 ? 10.584 11.741 0.537 1.00 97.69 186 GLU A C 1
ATOM 1431 O O . GLU A 1 186 ? 9.843 11.898 1.513 1.00 97.69 186 GLU A O 1
ATOM 1436 N N . HIS A 1 187 ? 10.108 11.447 -0.678 1.00 97.69 187 HIS A N 1
ATOM 1437 C CA . HIS A 1 187 ? 8.683 11.283 -0.953 1.00 97.69 187 HIS A CA 1
ATOM 1438 C C . HIS A 1 187 ? 8.074 10.130 -0.143 1.00 97.69 187 HIS A C 1
ATOM 1440 O O . HIS A 1 187 ? 7.014 10.294 0.474 1.00 97.69 187 HIS A O 1
ATOM 1446 N N . GLU A 1 188 ? 8.708 8.952 -0.144 1.00 97.75 188 GLU A N 1
ATOM 1447 C CA . GLU A 1 188 ? 8.218 7.812 0.635 1.00 97.75 188 GLU A CA 1
ATOM 1448 C C . GLU A 1 188 ? 8.240 8.114 2.133 1.00 97.75 188 GLU A C 1
ATOM 1450 O O . GLU A 1 188 ? 7.238 7.870 2.800 1.00 97.75 188 GLU A O 1
ATOM 1455 N N . LEU A 1 189 ? 9.310 8.710 2.666 1.00 98.38 189 LEU A N 1
ATOM 1456 C CA . LEU A 1 189 ? 9.381 9.095 4.077 1.00 98.38 189 LEU A CA 1
ATOM 1457 C C . LEU A 1 189 ? 8.231 10.022 4.466 1.00 98.38 189 LEU A C 1
ATOM 1459 O O . LEU A 1 189 ? 7.534 9.732 5.436 1.00 98.38 189 LEU A O 1
ATOM 1463 N N . GLY A 1 190 ? 7.986 11.088 3.697 1.00 98.44 190 GLY A N 1
ATOM 1464 C CA . GLY A 1 190 ? 6.857 11.992 3.936 1.00 98.44 190 GLY A CA 1
ATOM 1465 C C . GLY A 1 190 ? 5.518 11.251 3.937 1.00 98.44 190 GLY A C 1
ATOM 1466 O O . GLY A 1 190 ? 4.727 11.376 4.871 1.00 98.44 190 GLY A O 1
ATOM 1467 N N . SER A 1 191 ? 5.312 10.379 2.952 1.00 98.31 191 SER A N 1
ATOM 1468 C CA . SER A 1 191 ? 4.078 9.600 2.827 1.00 98.31 191 SER A CA 1
ATOM 1469 C C . SER A 1 191 ? 3.891 8.600 3.978 1.00 98.31 191 SER A C 1
ATOM 1471 O O . SER A 1 191 ? 2.789 8.437 4.502 1.00 98.31 191 SER A O 1
ATOM 1473 N N . PHE A 1 192 ? 4.955 7.927 4.421 1.00 98.62 192 PHE A N 1
ATOM 1474 C CA . PHE A 1 192 ? 4.894 7.016 5.565 1.00 98.62 192 PHE A CA 1
ATOM 1475 C C . PHE A 1 192 ? 4.709 7.759 6.890 1.00 98.62 192 PHE A C 1
ATOM 1477 O O . PHE A 1 192 ? 4.006 7.249 7.763 1.00 98.62 192 PHE A O 1
ATOM 1484 N N . ILE A 1 193 ? 5.270 8.962 7.041 1.00 98.69 193 ILE A N 1
ATOM 1485 C CA . ILE A 1 193 ? 5.000 9.836 8.190 1.00 98.69 193 ILE A CA 1
ATOM 1486 C C . ILE A 1 193 ? 3.502 10.152 8.256 1.00 98.69 193 ILE A C 1
ATOM 1488 O O . ILE A 1 193 ? 2.890 9.937 9.303 1.00 98.69 193 ILE A O 1
ATOM 1492 N N . ASP A 1 194 ? 2.900 10.578 7.146 1.00 98.62 194 ASP A N 1
ATOM 1493 C CA . ASP A 1 194 ? 1.466 10.883 7.075 1.00 98.62 194 ASP A CA 1
ATOM 1494 C C . ASP A 1 194 ? 0.605 9.643 7.350 1.00 98.62 194 ASP A C 1
ATOM 1496 O O . ASP A 1 194 ? -0.375 9.702 8.098 1.00 98.62 194 ASP A O 1
ATOM 1500 N N . LEU A 1 195 ? 1.002 8.481 6.819 1.00 98.75 195 LEU A N 1
ATOM 1501 C CA . LEU A 1 195 ? 0.334 7.213 7.108 1.00 98.75 195 LEU A CA 1
ATOM 1502 C C . LEU A 1 195 ? 0.384 6.874 8.602 1.00 98.75 195 LEU A C 1
ATOM 1504 O O . LEU A 1 195 ? -0.634 6.490 9.176 1.00 98.75 195 LEU A O 1
ATOM 1508 N N . ILE A 1 196 ? 1.543 7.014 9.247 1.00 98.69 196 ILE A N 1
ATOM 1509 C CA . ILE A 1 196 ? 1.689 6.741 10.682 1.00 98.69 196 ILE A CA 1
ATOM 1510 C C . ILE A 1 196 ? 0.877 7.736 11.508 1.00 98.69 196 ILE A C 1
ATOM 1512 O O . ILE A 1 196 ? 0.251 7.342 12.491 1.00 98.69 196 ILE A O 1
ATOM 1516 N N . GLN A 1 197 ? 0.820 9.005 11.110 1.00 98.19 197 GLN A N 1
ATOM 1517 C CA . GLN A 1 197 ? -0.046 9.984 11.762 1.00 98.19 197 GLN A CA 1
ATOM 1518 C C . GLN A 1 197 ? -1.523 9.594 11.650 1.00 98.19 197 GLN A C 1
ATOM 1520 O O . GLN A 1 197 ? -2.237 9.662 12.651 1.00 98.19 197 GLN A O 1
ATOM 1525 N N . ALA A 1 198 ? -1.972 9.109 10.487 1.00 98.19 198 ALA A N 1
ATOM 1526 C CA . ALA A 1 198 ? -3.323 8.577 10.322 1.00 98.19 198 ALA A CA 1
ATOM 1527 C C . ALA A 1 198 ? -3.565 7.357 11.230 1.00 98.19 198 ALA A C 1
ATOM 1529 O O . ALA A 1 198 ? -4.551 7.330 11.966 1.00 98.19 198 ALA A O 1
ATOM 1530 N N . ILE A 1 199 ? -2.646 6.384 11.258 1.00 98.44 199 ILE A N 1
ATOM 1531 C CA . ILE A 1 199 ? -2.724 5.220 12.161 1.00 98.44 199 ILE A CA 1
ATOM 1532 C C . ILE A 1 199 ? -2.844 5.673 13.615 1.00 98.44 199 ILE A C 1
ATOM 1534 O O . ILE A 1 199 ? -3.717 5.201 14.340 1.00 98.44 199 ILE A O 1
ATOM 1538 N N . ASN A 1 200 ? -1.993 6.601 14.044 1.00 97.75 200 ASN A N 1
ATOM 1539 C CA . ASN A 1 200 ? -1.990 7.099 15.411 1.00 97.75 200 ASN A CA 1
ATOM 1540 C C . ASN A 1 200 ? -3.281 7.845 15.733 1.00 97.75 200 ASN A C 1
ATOM 1542 O O . ASN A 1 200 ? -3.795 7.686 16.830 1.00 97.75 200 ASN A O 1
ATOM 1546 N N . PHE A 1 201 ? -3.833 8.612 14.793 1.00 96.94 201 PHE A N 1
ATOM 1547 C CA . PHE A 1 201 ? -5.072 9.354 14.994 1.00 96.94 201 PHE A CA 1
ATOM 1548 C C . PHE A 1 201 ? -6.298 8.436 15.095 1.00 96.94 201 PHE A C 1
ATOM 1550 O O . PHE A 1 201 ? -7.045 8.510 16.071 1.00 96.94 201 PHE A O 1
ATOM 1557 N N . PHE A 1 202 ? -6.504 7.558 14.109 1.00 96.62 202 PHE A N 1
ATOM 1558 C CA . PHE A 1 202 ? -7.680 6.682 14.049 1.00 96.62 202 PHE A CA 1
ATOM 1559 C C . PHE A 1 202 ? -7.576 5.492 15.009 1.00 96.62 202 PHE A C 1
ATOM 1561 O O . PHE A 1 202 ? -8.583 5.052 15.556 1.00 96.62 202 PHE A O 1
ATOM 1568 N N . GLY A 1 203 ? -6.362 4.991 15.235 1.00 95.88 203 GLY A N 1
ATOM 1569 C CA . GLY A 1 203 ? -6.066 3.870 16.123 1.00 95.88 203 GLY A CA 1
ATOM 1570 C C . GLY A 1 203 ? -5.883 4.256 17.591 1.00 95.88 203 GLY A C 1
ATOM 1571 O O . GLY A 1 203 ? -5.442 3.415 18.377 1.00 95.88 203 GLY A O 1
ATOM 1572 N N . MET A 1 204 ? -6.174 5.505 17.985 1.00 88.56 204 MET A N 1
ATOM 1573 C CA . MET A 1 204 ? -6.154 5.911 19.394 1.00 88.56 204 MET A CA 1
ATOM 1574 C C . MET A 1 204 ? -7.140 5.055 20.198 1.00 88.56 204 MET A C 1
ATOM 1576 O O . MET A 1 204 ? -8.351 5.085 19.962 1.00 88.56 204 MET A O 1
ATOM 1580 N N . LYS A 1 205 ? -6.633 4.336 21.207 1.00 65.81 205 LYS A N 1
ATOM 1581 C CA . LYS A 1 205 ? -7.484 3.627 22.169 1.00 65.81 205 LYS A CA 1
ATOM 1582 C C . LYS A 1 205 ? -8.405 4.634 22.847 1.00 65.81 205 LYS A C 1
ATOM 1584 O O . LYS A 1 205 ? -7.936 5.577 23.486 1.00 65.81 205 LYS A O 1
ATOM 1589 N N . ARG A 1 206 ? -9.720 4.428 22.737 1.00 56.31 206 ARG A N 1
ATOM 1590 C CA . ARG A 1 206 ? -10.685 5.162 23.561 1.00 56.31 206 ARG A CA 1
ATOM 1591 C C . ARG A 1 206 ? -10.366 4.843 25.020 1.00 56.31 206 ARG A C 1
ATOM 1593 O O . ARG A 1 206 ? -10.497 3.697 25.440 1.00 56.31 206 ARG A O 1
ATOM 1600 N N . ALA A 1 207 ? -9.908 5.843 25.770 1.00 48.44 207 ALA A N 1
ATOM 1601 C CA . ALA A 1 207 ? -9.877 5.757 27.220 1.00 48.44 207 ALA A CA 1
ATOM 1602 C C . ALA A 1 207 ? -11.336 5.656 27.686 1.00 48.44 207 ALA A C 1
ATOM 1604 O O . ALA A 1 207 ? -12.096 6.613 27.532 1.00 48.44 207 ALA A O 1
ATOM 1605 N N . PHE A 1 208 ? -11.729 4.470 28.145 1.00 40.81 208 PHE A N 1
ATOM 1606 C CA . PHE A 1 208 ? -12.979 4.251 28.865 1.00 40.81 208 PHE A CA 1
ATOM 1607 C C . PHE A 1 208 ? -12.747 4.465 30.359 1.00 40.81 208 PHE A C 1
ATOM 1609 O O . PHE A 1 208 ? -11.674 4.037 30.848 1.00 40.81 208 PHE A O 1
#

Secondary structure (DSSP, 8-state):
-EE----SGGGSS--SSS---TT--PPPHHHHHHHHHHHHHHSSS---EESS-BTTTTBS-GGGSGGGGGGGGGSPPP-S-EEEEE-TTTHHHHHHHHHHH-TTTEEEEE-S-S-GGG-BHHHHHTS-STT--SEEEE-TT-B--HHHHHHHHTTTS---EEEE--S-SS--TTTGGGS-HHHHHHHHHHHHHHHHHHHHHHT-----

Radius of gyration: 17.63 Å; chains: 1; bounding box: 43×29×53 Å

Foldseek 3Di:
DEEFDDQDVLQLPDPPPDDRDPPDDTDDPVRVQVVQVVVCVVDPDFGFYPPDDRPVQGDDLSCLDPVNVVLLVVADAQPFAFEEEFAPQCQVSVCSSCCVRPVPRYHYDHFSHHHQLSAELVSLLPDDLPPGDQEYEGEQNHHYDQVSNQVNSCPVVRGHHYHYADNDLFDGRVVCVPDDNVVRSVSNSVRSNRRSVRRNVRRDPPPD

pLDDT: mean 93.31, std 8.24, range [40.81, 98.75]

Sequence (208 aa):
MMMRFANSYDQGLILGNEPVVEGIVPHEPLQFEELVKQINSEYNLRVTGTPLSDPTIGAPFILAKDEYEEFLGILPQVTGEATLLTSKIAAPFLKKIFNKIAPDNVNVVATKKDIACLMTKQDLEVLDLDDIKDAVILPGRAFIHQMDAERILSQDGKSRLVGYGPDTLSVDGELSSGMSEEEVIEHELGSFIDLIQAINFFGMKRAF